Protein AF-A0A937Z1T5-F1 (afdb_monomer_lite)

Radius of gyration: 29.15 Å; chains: 1; bounding box: 75×46×82 Å

pLDDT: mean 86.05, std 11.94, range [36.59, 96.44]

Secondary structure (DSSP, 8-state):
--TTS---S--HHHHHHHHHHHHHHHHHHHHHSPBPTT--HHHHHHHHHHHHHHHHHHHHHHHTTS---HHHHHHHHHHHHHHHHBTTSS--SS-EEEEEEE--TT-SS-EEEEEEEEEEETTEEEEEEEEEEE--SSS-------S-HHHHHHHHHSS-HHHHHHHHHHHHHHHHHHHHHHHHH-TT--HHHHHHHHHHHHHHHHHHHHHHHHHHHHHHIIIIIHHHHHHHHH--HHHHHHHHHHHHHHHHHHHHHSSS--SS-SPPPEEEEETTTEEEEEE---SS-GGG-HHHHHHHHHHHHS-S---

Sequence (311 aa):
MDRRLAKGALSSDDVLGLVAGQVRQLHHASRSAALRPSVTEATERDLSRAYRAAIVGIAQGVFERLPLNEAVTDHLVEVGIAAFTRAWLPSLPLTSGVVVAGYGASDVFPRLRHLEIHGILGGHLLYDHRLNVDISTRDSARVVPFAQQQMVYRFMEGIDPDYRDFIEDEFAEVWAKSLRAVLHGITELTREQREHYSTVAASQAEAELRRYLARLREYGRTHFADPVMDMVSSLPKDELGDLAESLVNLTSLRHRLSSELETVGGPVDVAVISKGDGLVWIKRKHYFRGELNPQFLARYARRGHDGTTER

Foldseek 3Di:
DDPPPPDPDDDLVNLQVVLLVVLVVLLVLLVPFDWFPQDDPVNLVVLLVVCLVVQLVVCCVVCVVRDDDPVSSSSSSSSVSSVQGGPSDPDDPDKDKDKDWFADPPGPFIKIWIKIWPQAGPNITGIHGDDIDDADPVRQDDDDDPPPCQLVCCQQLVHRPVVLVVVLVVVLVVLLVVLLVVLVPPPPDDPVRSVVVNVVVVVVSVVVSVVVSVVSSVCSCVVGNVVVRVVCSPDDQLVVQVVVQVSLVSVQVVCVVDVDDCPDDDHDWTWGADPVPGIDTSDDDDPDDCVVVVVVVVVVVVCVVVPDDDD

Structure (mmCIF, N/CA/C/O backbone):
data_AF-A0A937Z1T5-F1
#
_entry.id   AF-A0A937Z1T5-F1
#
loop_
_atom_site.group_PDB
_atom_site.id
_atom_site.type_symbol
_atom_site.label_atom_id
_atom_site.label_alt_id
_atom_site.label_comp_id
_atom_site.label_asym_id
_atom_site.label_entity_id
_atom_site.label_seq_id
_atom_site.pdbx_PDB_ins_code
_atom_site.Cartn_x
_atom_site.Cartn_y
_atom_site.Cartn_z
_atom_site.occupancy
_atom_site.B_iso_or_equiv
_atom_site.auth_seq_id
_atom_site.auth_comp_id
_atom_site.auth_asym_id
_atom_site.auth_atom_id
_atom_site.pdbx_PDB_model_num
ATOM 1 N N . MET A 1 1 ? -29.477 3.203 30.492 1.00 36.59 1 MET A N 1
ATOM 2 C CA . MET A 1 1 ? -29.499 4.665 30.689 1.00 36.59 1 MET A CA 1
ATOM 3 C C . MET A 1 1 ? -28.444 4.984 31.731 1.00 36.59 1 MET A C 1
ATOM 5 O O . MET A 1 1 ? -28.532 4.502 32.854 1.00 36.59 1 MET A O 1
ATOM 9 N N . ASP A 1 2 ? -27.360 5.592 31.270 1.00 39.69 2 ASP A N 1
ATOM 10 C CA . ASP A 1 2 ? -26.035 5.563 31.883 1.00 39.69 2 ASP A CA 1
ATOM 11 C C . ASP A 1 2 ? -25.966 6.305 33.226 1.00 39.69 2 ASP A C 1
ATOM 13 O O . ASP A 1 2 ? -26.415 7.446 33.340 1.00 39.69 2 ASP A O 1
ATOM 17 N N . ARG A 1 3 ? -25.297 5.710 34.222 1.00 36.97 3 ARG A N 1
ATOM 18 C CA . ARG A 1 3 ? -24.971 6.324 35.531 1.00 36.97 3 ARG A CA 1
ATOM 19 C C . ARG A 1 3 ? -23.979 7.505 35.425 1.00 36.97 3 ARG A C 1
ATOM 21 O O . ARG A 1 3 ? -23.398 7.913 36.425 1.00 36.97 3 ARG A O 1
ATOM 28 N N . ARG A 1 4 ? -23.770 8.048 34.221 1.00 44.62 4 ARG A N 1
ATOM 29 C CA . ARG A 1 4 ? -22.798 9.103 33.894 1.00 44.62 4 ARG A CA 1
ATOM 30 C C . ARG A 1 4 ? -23.403 10.504 33.754 1.00 44.62 4 ARG A C 1
ATOM 32 O O . ARG A 1 4 ? -22.647 11.455 33.636 1.00 44.62 4 ARG A O 1
ATOM 39 N N . LEU A 1 5 ? -24.729 10.655 33.802 1.00 41.34 5 LEU A N 1
ATOM 40 C CA . LEU A 1 5 ? -25.394 11.956 33.601 1.00 41.34 5 LEU A CA 1
ATOM 41 C C . LEU A 1 5 ? -25.870 12.646 34.890 1.00 41.34 5 LEU A C 1
ATOM 43 O O . LEU A 1 5 ? -26.556 13.659 34.828 1.00 41.34 5 LEU A O 1
ATOM 47 N N . ALA A 1 6 ? -25.488 12.137 36.063 1.00 48.50 6 ALA A N 1
ATOM 48 C CA . ALA A 1 6 ? -25.823 12.752 37.344 1.00 48.50 6 ALA A CA 1
ATOM 49 C C . ALA A 1 6 ? -24.555 13.028 38.159 1.00 48.50 6 ALA A C 1
ATOM 51 O O . ALA A 1 6 ? -24.253 12.285 39.087 1.00 48.50 6 ALA A O 1
ATOM 52 N N . LYS A 1 7 ? -23.799 14.071 37.796 1.00 51.81 7 LYS A N 1
ATOM 53 C CA . LYS A 1 7 ? -22.844 14.762 38.679 1.00 51.81 7 LYS A CA 1
ATOM 54 C C . LYS A 1 7 ? -22.532 16.145 38.103 1.00 51.81 7 LYS A C 1
ATOM 56 O O . LYS A 1 7 ? -22.300 16.277 36.905 1.00 51.81 7 LYS A O 1
ATOM 61 N N . GLY A 1 8 ? -22.594 17.160 38.966 1.00 56.56 8 GLY A N 1
ATOM 62 C CA . GLY A 1 8 ? -22.198 18.532 38.654 1.00 56.56 8 GLY A CA 1
ATOM 63 C C . GLY A 1 8 ? -20.747 18.611 38.178 1.00 56.56 8 GLY A C 1
ATOM 64 O O . GLY A 1 8 ? -19.999 17.653 38.344 1.00 56.56 8 GLY A O 1
ATOM 65 N N . ALA A 1 9 ? -20.418 19.739 37.546 1.00 68.38 9 ALA A N 1
ATOM 66 C CA . ALA A 1 9 ? -19.149 20.083 36.898 1.00 68.38 9 ALA A CA 1
ATOM 67 C C . ALA A 1 9 ? -17.937 19.210 37.287 1.00 68.38 9 ALA A C 1
ATOM 69 O O . ALA A 1 9 ? -17.585 19.111 38.461 1.00 68.38 9 ALA A O 1
ATOM 70 N N . LEU A 1 10 ? -17.282 18.623 36.278 1.00 76.06 10 LEU A N 1
ATOM 71 C CA . LEU A 1 10 ? -16.003 17.923 36.436 1.00 76.06 10 LEU A CA 1
ATOM 72 C C . LEU A 1 10 ? -15.000 18.838 37.151 1.00 76.06 10 LEU A C 1
ATOM 74 O O . LEU A 1 10 ? -14.822 19.990 36.747 1.00 76.06 10 LEU A O 1
ATOM 78 N N . SER A 1 11 ? -14.348 18.331 38.199 1.00 82.75 11 SER A N 1
ATOM 79 C CA . SER A 1 11 ? -13.269 19.067 38.856 1.00 82.75 11 SER A CA 1
ATOM 80 C C . SER A 1 11 ? -12.036 19.136 37.949 1.00 82.75 11 SER A C 1
ATOM 82 O O . SER A 1 11 ? -11.872 18.323 37.037 1.00 82.75 11 SER A O 1
ATOM 84 N N . SER A 1 12 ? -11.134 20.088 38.203 1.00 80.38 12 SER A N 1
ATOM 85 C CA . SER A 1 12 ? -9.863 20.167 37.466 1.00 80.38 12 SER A CA 1
ATOM 86 C C . SER A 1 12 ? -9.043 18.873 37.586 1.00 80.38 12 SER A C 1
ATOM 88 O O . SER A 1 12 ? -8.371 18.489 36.630 1.00 80.38 12 SER A O 1
ATOM 90 N N . ASP A 1 13 ? -9.133 18.175 38.720 1.00 83.81 13 ASP A N 1
ATOM 91 C CA . ASP A 1 13 ? -8.432 16.909 38.950 1.00 83.81 13 ASP A CA 1
ATOM 92 C C . ASP A 1 13 ? -9.064 15.753 38.166 1.00 83.81 13 ASP A C 1
ATOM 94 O O . ASP A 1 13 ? -8.343 14.922 37.610 1.00 83.81 13 ASP A O 1
ATOM 98 N N . ASP A 1 14 ? -10.397 15.731 38.035 1.00 86.31 14 ASP A N 1
ATOM 99 C CA . ASP A 1 14 ? -11.093 14.761 37.179 1.00 86.31 14 ASP A CA 1
ATOM 100 C C . ASP A 1 14 ? -10.692 14.950 35.709 1.00 86.31 14 ASP A C 1
ATOM 102 O O . ASP A 1 14 ? -10.412 13.979 35.000 1.00 86.31 14 ASP A O 1
ATOM 106 N N . VAL A 1 15 ? -10.613 16.206 35.252 1.00 86.44 15 VAL A N 1
ATOM 107 C CA . VAL A 1 15 ? -10.177 16.541 33.888 1.00 86.44 15 VAL A CA 1
ATOM 108 C C . VAL A 1 15 ? -8.715 16.146 33.673 1.00 86.44 15 VAL A C 1
ATOM 110 O O . VAL A 1 15 ? -8.407 15.496 32.673 1.00 86.44 15 VAL A O 1
ATOM 113 N N . LEU A 1 16 ? -7.818 16.460 34.615 1.00 86.94 16 LEU A N 1
ATOM 114 C CA . LEU A 1 16 ? -6.412 16.050 34.545 1.00 86.94 16 LEU A CA 1
ATOM 115 C C . LEU A 1 16 ? -6.271 14.523 34.512 1.00 86.94 16 LEU A C 1
ATOM 117 O O . LEU A 1 16 ? -5.479 13.998 33.732 1.00 86.94 16 LEU A O 1
ATOM 121 N N . GLY A 1 17 ? -7.049 13.798 35.319 1.00 88.25 17 GLY A N 1
ATOM 122 C CA . GLY A 1 17 ? -7.056 12.336 35.341 1.00 88.25 17 GLY A CA 1
ATOM 123 C C . GLY A 1 17 ? -7.452 11.729 33.994 1.00 88.25 17 GLY A C 1
ATOM 124 O O . GLY A 1 17 ? -6.803 10.78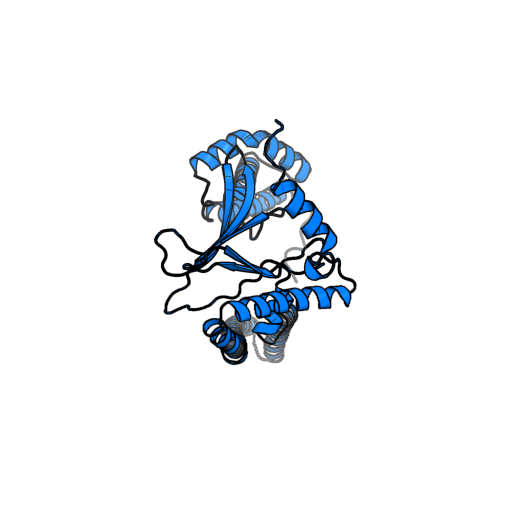6 33.529 1.00 88.25 17 GLY A O 1
ATOM 125 N N . LEU A 1 18 ? -8.467 12.302 33.338 1.00 89.62 18 LEU A N 1
ATOM 126 C CA . LEU A 1 18 ? -8.906 11.898 32.000 1.00 89.62 18 LEU A CA 1
ATOM 127 C C . LEU A 1 18 ? -7.843 12.194 30.936 1.00 89.62 18 LEU A C 1
ATOM 129 O O . LEU A 1 18 ? -7.496 11.298 30.164 1.00 89.62 18 LEU A O 1
ATOM 133 N N . VAL A 1 19 ? -7.288 13.411 30.926 1.00 89.50 19 VAL A N 1
ATOM 134 C CA . VAL A 1 19 ? -6.228 13.811 29.984 1.00 89.50 19 VAL A CA 1
ATOM 135 C C . VAL A 1 19 ? -5.000 12.920 30.159 1.00 89.50 19 VAL A C 1
ATOM 137 O O . VAL A 1 19 ? -4.532 12.315 29.198 1.00 89.50 19 VAL A O 1
ATOM 140 N N . ALA A 1 20 ? -4.515 12.756 31.391 1.00 91.44 20 ALA A N 1
ATOM 141 C CA . ALA A 1 20 ? -3.371 11.904 31.684 1.00 91.44 20 ALA A CA 1
ATOM 142 C C . ALA A 1 20 ? -3.626 10.439 31.307 1.00 91.44 20 ALA A C 1
ATOM 144 O O . ALA A 1 20 ? -2.713 9.759 30.846 1.00 91.44 20 ALA A O 1
ATOM 145 N N . GLY A 1 21 ? -4.858 9.945 31.476 1.00 92.50 21 GLY A N 1
ATOM 146 C CA . GLY A 1 21 ? -5.263 8.615 31.024 1.00 92.50 21 GLY A CA 1
ATOM 147 C C . GLY A 1 21 ? -5.104 8.435 29.515 1.00 92.50 21 GLY A C 1
ATOM 148 O O . GLY A 1 21 ? -4.466 7.476 29.085 1.00 92.50 21 GLY A O 1
ATOM 149 N N . GLN A 1 22 ? -5.616 9.384 28.728 1.00 92.25 22 GLN A N 1
ATOM 150 C CA . GLN A 1 22 ? -5.517 9.356 27.266 1.00 92.25 22 GLN A CA 1
ATOM 151 C C . GLN A 1 22 ? -4.072 9.501 26.781 1.00 92.25 22 GLN A C 1
ATOM 153 O O . GLN A 1 22 ? -3.614 8.714 25.954 1.00 92.25 22 GLN A O 1
ATOM 158 N N . VAL A 1 23 ? -3.312 10.448 27.343 1.00 93.38 23 VAL A N 1
ATOM 159 C CA . VAL A 1 23 ? -1.901 10.640 26.978 1.00 93.38 23 VAL A CA 1
ATOM 160 C C . VAL A 1 23 ? -1.071 9.398 27.311 1.00 93.38 23 VAL A C 1
ATOM 162 O O . VAL A 1 23 ? -0.264 8.980 26.487 1.00 93.38 23 VAL A O 1
ATOM 165 N N . ARG A 1 24 ? -1.299 8.746 28.461 1.00 94.56 24 ARG A N 1
ATOM 166 C CA . ARG A 1 24 ? -0.627 7.477 28.794 1.00 94.56 24 ARG A CA 1
ATOM 167 C C . ARG A 1 24 ? -0.964 6.361 27.811 1.00 94.56 24 ARG A C 1
ATOM 169 O O . ARG A 1 24 ? -0.086 5.572 27.483 1.00 94.56 24 ARG A O 1
ATOM 176 N N . GLN A 1 25 ? -2.207 6.282 27.340 1.00 94.00 25 GLN A N 1
ATOM 177 C CA . GLN A 1 25 ? -2.597 5.281 26.349 1.00 94.00 25 GLN A CA 1
ATOM 178 C C . GLN A 1 25 ? -1.873 5.507 25.015 1.00 94.00 25 GLN A C 1
ATOM 180 O O . GLN A 1 25 ? -1.335 4.557 24.447 1.00 94.00 25 GLN A O 1
ATOM 185 N N . LEU A 1 26 ? -1.805 6.759 24.549 1.00 93.12 26 LEU A N 1
ATOM 186 C CA . LEU A 1 26 ? -1.060 7.127 23.341 1.00 93.12 26 LEU A CA 1
ATOM 187 C C . LEU A 1 26 ? 0.441 6.877 23.500 1.00 93.12 26 LEU A C 1
ATOM 189 O O . LEU A 1 26 ? 1.071 6.327 22.604 1.00 93.12 26 LEU A O 1
ATOM 193 N N . HIS A 1 27 ? 1.003 7.230 24.654 1.00 95.12 27 HIS A N 1
ATOM 194 C CA . HIS A 1 27 ? 2.405 6.986 24.983 1.00 95.12 27 HIS A CA 1
ATOM 195 C C . HIS A 1 27 ? 2.737 5.494 24.997 1.00 95.12 27 HIS A C 1
ATOM 197 O O . HIS A 1 27 ? 3.691 5.065 24.357 1.00 95.12 27 HIS A O 1
ATOM 203 N N . HIS A 1 28 ? 1.905 4.672 25.634 1.00 94.88 28 HIS A N 1
ATOM 204 C CA . HIS A 1 28 ? 2.083 3.225 25.616 1.00 94.88 28 HIS A CA 1
ATOM 205 C C . HIS A 1 28 ? 2.009 2.662 24.189 1.00 94.88 28 HIS A C 1
ATOM 207 O O . HIS A 1 28 ? 2.854 1.853 23.799 1.00 94.88 28 HIS A O 1
ATOM 213 N N . ALA A 1 29 ? 1.019 3.090 23.398 1.00 93.62 29 ALA A N 1
ATOM 214 C CA . ALA A 1 29 ? 0.877 2.667 22.006 1.00 93.62 29 ALA A CA 1
ATOM 215 C C . ALA A 1 29 ? 2.103 3.056 21.166 1.00 93.62 29 ALA A C 1
ATOM 217 O O . ALA A 1 29 ? 2.630 2.223 20.427 1.00 93.62 29 ALA A O 1
ATOM 218 N N . SER A 1 30 ? 2.604 4.282 21.330 1.00 94.56 30 SER A N 1
ATOM 219 C CA . SER A 1 30 ? 3.759 4.771 20.584 1.00 94.56 30 SER A CA 1
ATOM 220 C C . SER A 1 30 ? 5.046 4.043 20.975 1.00 94.56 30 SER A C 1
ATOM 222 O O . SER A 1 30 ? 5.781 3.597 20.099 1.00 94.56 30 SER A O 1
ATOM 224 N N . ARG A 1 31 ? 5.293 3.821 22.273 1.00 93.44 31 ARG A N 1
ATOM 225 C CA . ARG A 1 31 ? 6.477 3.104 22.782 1.00 93.44 31 ARG A CA 1
ATOM 226 C C . ARG A 1 31 ? 6.485 1.617 22.432 1.00 93.44 31 ARG A C 1
ATOM 228 O O . ARG A 1 31 ? 7.564 1.044 22.293 1.00 93.44 31 ARG A O 1
ATOM 235 N N . SER A 1 32 ? 5.310 1.008 22.281 1.00 93.75 32 SER A N 1
ATOM 236 C CA . SER A 1 32 ? 5.176 -0.402 21.889 1.00 93.75 32 SER A CA 1
ATOM 237 C C . SER A 1 32 ? 5.470 -0.635 20.405 1.00 93.75 32 SER A C 1
ATOM 239 O O . SER A 1 32 ? 5.767 -1.761 20.009 1.00 93.75 32 SER A O 1
ATOM 241 N N . ALA A 1 33 ? 5.393 0.408 19.576 1.00 92.81 33 ALA A N 1
ATOM 242 C CA . ALA A 1 33 ? 5.697 0.299 18.159 1.00 92.81 33 ALA A CA 1
ATOM 243 C C . ALA A 1 33 ? 7.204 0.298 17.892 1.00 92.81 33 ALA A C 1
ATOM 245 O O . ALA A 1 33 ? 7.996 0.943 18.591 1.00 92.81 33 ALA A O 1
ATOM 246 N N . ALA A 1 34 ? 7.584 -0.404 16.825 1.00 92.81 34 ALA A N 1
ATOM 247 C CA . ALA A 1 34 ? 8.956 -0.447 16.351 1.00 92.81 34 ALA A CA 1
ATOM 248 C C . ALA A 1 34 ? 9.433 0.940 15.890 1.00 92.81 34 ALA A C 1
ATOM 250 O O . ALA A 1 34 ? 8.668 1.739 15.337 1.00 92.81 34 ALA A O 1
ATOM 251 N N . LEU A 1 35 ? 10.724 1.198 16.100 1.00 92.12 35 LEU A N 1
ATOM 252 C CA . LEU A 1 35 ? 11.409 2.331 15.488 1.00 92.12 35 LEU A CA 1
ATOM 253 C C . LEU A 1 35 ? 11.426 2.175 13.969 1.00 92.12 35 LEU A C 1
ATOM 255 O O . LEU A 1 35 ? 11.522 1.065 13.440 1.00 92.12 35 LEU A O 1
ATOM 259 N N . ARG A 1 36 ? 11.372 3.308 13.273 1.00 90.12 36 ARG A N 1
ATOM 260 C CA . ARG A 1 36 ? 11.569 3.345 11.826 1.00 90.12 36 ARG A CA 1
ATOM 261 C C . ARG A 1 36 ? 13.001 2.953 11.445 1.00 90.12 36 ARG A C 1
ATOM 263 O O . ARG A 1 36 ? 13.916 3.213 12.228 1.00 90.12 36 ARG A O 1
ATOM 270 N N . PRO A 1 37 ? 13.226 2.402 10.235 1.00 89.94 37 PRO A N 1
ATOM 271 C CA . PRO A 1 37 ? 14.517 1.839 9.824 1.00 89.94 37 PRO A CA 1
ATOM 272 C C . PRO A 1 37 ? 15.738 2.750 10.021 1.00 89.94 37 PRO A C 1
ATOM 274 O O . PRO A 1 37 ? 16.828 2.269 10.313 1.00 89.94 37 PRO A O 1
ATOM 277 N N . SER A 1 38 ? 15.575 4.063 9.859 1.00 86.56 38 SER A N 1
ATOM 278 C CA . SER A 1 38 ? 16.658 5.048 9.955 1.00 86.56 38 SER A CA 1
ATOM 279 C C . SER A 1 38 ? 16.859 5.654 11.346 1.00 86.56 38 SER A C 1
ATOM 281 O O . SER A 1 38 ? 17.714 6.530 11.505 1.00 86.56 38 SER A O 1
ATOM 283 N N . VAL A 1 39 ? 16.085 5.228 12.349 1.00 91.75 39 VAL A N 1
ATOM 284 C CA . VAL A 1 39 ? 16.055 5.846 13.678 1.00 91.75 39 VAL A CA 1
ATOM 285 C C . VAL A 1 39 ? 16.507 4.861 14.751 1.00 91.75 39 VAL A C 1
ATOM 287 O O . VAL A 1 39 ? 16.095 3.707 14.785 1.00 91.75 39 VAL A O 1
ATOM 290 N N . THR A 1 40 ? 17.334 5.345 15.676 1.00 93.12 40 THR A N 1
ATOM 291 C CA . THR A 1 40 ? 17.748 4.601 16.873 1.00 93.12 40 THR A CA 1
ATOM 292 C C . THR A 1 40 ? 17.128 5.205 18.132 1.00 93.12 40 THR A C 1
ATOM 294 O O . THR A 1 40 ? 16.705 6.361 18.132 1.00 93.12 40 THR A O 1
ATOM 297 N N . GLU A 1 41 ? 17.139 4.476 19.250 1.00 93.62 41 GLU A N 1
ATOM 298 C CA . GLU A 1 41 ? 16.732 5.049 20.543 1.00 93.62 41 GLU A CA 1
ATOM 299 C C . GLU A 1 41 ? 17.623 6.224 20.980 1.00 93.62 41 GLU A C 1
ATOM 301 O O . GLU A 1 41 ? 17.172 7.121 21.691 1.00 93.62 41 GLU A O 1
ATOM 306 N N . ALA A 1 42 ? 18.897 6.245 20.572 1.00 93.62 42 ALA A N 1
ATOM 307 C CA . ALA A 1 42 ? 19.773 7.392 20.807 1.00 93.62 42 ALA A CA 1
ATOM 308 C C . ALA A 1 42 ? 19.273 8.620 20.034 1.00 93.62 42 ALA A C 1
ATOM 310 O O . ALA A 1 42 ? 19.038 9.662 20.640 1.00 93.62 42 ALA A O 1
ATOM 311 N N . THR A 1 43 ? 18.990 8.452 18.739 1.00 92.12 43 THR A N 1
ATOM 312 C CA . THR A 1 43 ? 18.398 9.491 17.887 1.00 92.12 43 THR A CA 1
ATOM 313 C C . THR A 1 43 ? 17.086 10.016 18.470 1.00 92.12 43 THR A C 1
ATOM 315 O O . THR A 1 43 ? 16.905 11.221 18.587 1.00 92.12 43 THR A O 1
ATOM 318 N N . GLU A 1 44 ? 16.180 9.131 18.889 1.00 93.81 44 GLU A N 1
ATOM 319 C CA . GLU A 1 44 ? 14.892 9.514 19.479 1.00 93.81 44 GLU A CA 1
ATOM 320 C C . GLU A 1 44 ? 15.061 10.345 20.766 1.00 93.81 44 GLU A C 1
ATOM 322 O O . GLU A 1 44 ? 14.365 11.347 20.959 1.00 93.81 44 GLU A O 1
ATOM 327 N N . ARG A 1 45 ? 16.023 9.983 21.626 1.00 93.94 45 ARG A N 1
ATOM 328 C CA . ARG A 1 45 ? 16.355 10.755 22.837 1.00 93.94 45 ARG A CA 1
ATOM 329 C C . ARG A 1 45 ? 16.946 12.122 22.509 1.00 93.94 45 ARG A C 1
ATOM 331 O O . ARG A 1 45 ? 16.573 13.111 23.142 1.00 93.94 45 ARG A O 1
ATOM 338 N N . ASP A 1 46 ? 17.836 12.195 21.526 1.00 94.31 46 ASP A N 1
ATOM 339 C CA . ASP A 1 46 ? 18.449 13.457 21.113 1.00 94.31 46 ASP A CA 1
ATOM 340 C C . ASP A 1 46 ? 17.427 14.395 20.462 1.00 94.31 46 ASP A C 1
ATOM 342 O O . ASP A 1 46 ? 17.385 15.579 20.798 1.00 94.31 46 ASP A O 1
ATOM 346 N N . LEU A 1 47 ? 16.526 13.860 19.632 1.00 94.38 47 LEU A N 1
ATOM 347 C CA . LEU A 1 47 ? 15.387 14.593 19.077 1.00 94.38 47 LEU A CA 1
ATOM 348 C C . LEU A 1 47 ? 14.441 15.090 20.175 1.00 94.38 47 LEU A C 1
ATOM 350 O O . LEU A 1 47 ? 14.047 16.255 20.161 1.00 94.38 47 LEU A O 1
ATOM 354 N N . SER A 1 48 ? 14.127 14.247 21.162 1.00 94.75 48 SER A N 1
ATOM 355 C CA . SER A 1 48 ? 13.301 14.642 22.312 1.00 94.75 48 SER A CA 1
ATOM 356 C C . SER A 1 48 ? 13.924 15.805 23.073 1.00 94.75 48 SER A C 1
ATOM 358 O O . SER A 1 48 ? 13.226 16.756 23.417 1.00 94.75 48 SER A O 1
ATOM 360 N N . ARG A 1 49 ? 15.246 15.792 23.282 1.00 94.81 49 ARG A N 1
ATOM 361 C CA . ARG A 1 49 ? 15.957 16.909 23.918 1.00 94.81 49 ARG A CA 1
ATOM 362 C C . ARG A 1 49 ? 15.939 18.168 23.047 1.00 94.81 49 ARG A C 1
ATOM 364 O O . ARG A 1 49 ? 15.671 19.247 23.565 1.00 94.81 49 ARG A O 1
ATOM 371 N N . ALA A 1 50 ? 16.203 18.029 21.747 1.00 94.94 50 ALA A N 1
ATOM 372 C CA . ALA A 1 50 ? 16.297 19.147 20.810 1.00 94.94 50 ALA A CA 1
ATOM 373 C C . ALA A 1 50 ? 14.953 19.864 20.596 1.00 94.94 50 ALA A C 1
ATOM 375 O O . ALA A 1 50 ? 14.913 21.091 20.538 1.00 94.94 50 ALA A O 1
ATOM 376 N N . TYR A 1 51 ? 13.852 19.113 20.514 1.00 94.75 51 TYR A N 1
ATOM 377 C CA . TYR A 1 51 ? 12.529 19.651 20.184 1.00 94.75 51 TYR A CA 1
ATOM 378 C C . TYR A 1 51 ? 11.590 19.797 21.386 1.00 94.75 51 TYR A C 1
ATOM 380 O O . TYR A 1 51 ? 10.494 20.331 21.213 1.00 94.75 51 TYR A O 1
ATOM 388 N N . ARG A 1 52 ? 12.000 19.408 22.607 1.00 96.00 52 ARG A N 1
ATOM 389 C CA . ARG A 1 52 ? 11.177 19.545 23.826 1.00 96.00 52 ARG A CA 1
ATOM 390 C C . ARG A 1 52 ? 10.560 20.935 23.943 1.00 96.00 52 ARG A C 1
ATOM 392 O O . ARG A 1 52 ? 9.351 21.034 24.086 1.00 96.00 52 ARG A O 1
ATOM 399 N N . ALA A 1 53 ? 11.362 21.999 23.870 1.00 96.19 53 ALA A N 1
ATOM 400 C CA . ALA A 1 53 ? 10.861 23.361 24.072 1.00 96.19 53 ALA A CA 1
ATOM 401 C C . ALA A 1 53 ? 9.771 23.741 23.053 1.00 96.19 53 ALA A C 1
ATOM 403 O O . ALA A 1 53 ? 8.747 24.308 23.428 1.00 96.19 53 ALA A O 1
ATOM 404 N N . ALA A 1 54 ? 9.961 23.369 21.784 1.00 95.44 54 ALA A N 1
ATOM 405 C CA . ALA A 1 54 ? 8.980 23.608 20.731 1.00 95.44 54 ALA A CA 1
ATOM 406 C C . ALA A 1 54 ? 7.690 22.804 20.964 1.00 95.44 54 ALA A C 1
ATOM 408 O O . ALA A 1 54 ? 6.599 23.362 20.881 1.00 95.44 54 ALA A O 1
ATOM 409 N N . ILE A 1 55 ? 7.806 21.517 21.310 1.00 94.75 55 ILE A N 1
ATOM 410 C CA . ILE A 1 55 ? 6.645 20.652 21.561 1.00 94.75 55 ILE A CA 1
ATOM 411 C C . ILE A 1 55 ? 5.874 21.116 22.798 1.00 94.75 55 ILE A C 1
ATOM 413 O O . ILE A 1 55 ? 4.650 21.174 22.756 1.00 94.75 55 ILE A O 1
ATOM 417 N N . VAL A 1 56 ? 6.564 21.500 23.875 1.00 94.56 56 VAL A N 1
ATOM 418 C CA . VAL A 1 56 ? 5.929 22.054 25.080 1.00 94.56 56 VAL A CA 1
ATOM 419 C C . VAL A 1 56 ? 5.188 23.351 24.755 1.00 94.56 56 VAL A C 1
ATOM 421 O O . VAL A 1 56 ? 4.045 23.507 25.174 1.00 94.56 56 VAL A O 1
ATOM 424 N N . GLY A 1 57 ? 5.787 24.246 23.961 1.00 94.25 57 GLY A N 1
ATOM 425 C CA . GLY A 1 57 ? 5.121 25.474 23.515 1.00 94.25 57 GLY A CA 1
ATOM 426 C C . GLY A 1 57 ? 3.859 25.201 22.689 1.00 94.25 57 GLY A C 1
ATOM 427 O O . GLY A 1 57 ? 2.818 25.810 22.930 1.00 94.25 57 GLY A O 1
ATOM 428 N N . ILE A 1 58 ? 3.913 24.235 21.765 1.00 93.75 58 ILE A N 1
ATOM 429 C CA . ILE A 1 58 ? 2.738 23.798 20.991 1.00 93.75 58 ILE A CA 1
ATOM 430 C C . ILE A 1 58 ? 1.690 23.170 21.912 1.00 93.75 58 ILE A C 1
ATOM 432 O O . ILE A 1 58 ? 0.512 23.488 21.791 1.00 93.75 58 ILE A O 1
ATOM 436 N N . ALA A 1 59 ? 2.091 22.312 22.850 1.00 92.00 59 ALA A N 1
ATOM 437 C CA . ALA A 1 59 ? 1.171 21.676 23.785 1.00 92.00 59 ALA A CA 1
ATOM 438 C C . ALA A 1 59 ? 0.434 22.720 24.637 1.00 92.00 59 ALA A C 1
ATOM 440 O O . ALA A 1 59 ? -0.779 22.642 24.791 1.00 92.00 59 ALA A O 1
ATOM 441 N N . GLN A 1 60 ? 1.126 23.750 25.120 1.00 89.25 60 GLN A N 1
ATOM 442 C CA . GLN A 1 60 ? 0.488 24.845 25.856 1.00 89.25 60 GLN A CA 1
ATOM 443 C C . GLN A 1 60 ? -0.536 25.604 24.997 1.00 89.25 60 GLN A C 1
ATOM 445 O O . GLN A 1 60 ? -1.609 25.940 25.493 1.00 89.25 60 GLN A O 1
ATOM 450 N N . GLY A 1 61 ? -0.242 25.827 23.711 1.00 89.38 61 GLY A N 1
ATOM 451 C CA . GLY A 1 61 ? -1.156 26.496 22.780 1.00 89.38 61 GLY A CA 1
ATOM 452 C C . GLY A 1 61 ? -2.313 25.631 22.271 1.00 89.38 61 GLY A C 1
ATOM 453 O O . GLY A 1 61 ? -3.370 26.160 21.973 1.00 89.38 61 GLY A O 1
ATOM 454 N N . VAL A 1 62 ? -2.147 24.310 22.162 1.00 90.81 62 VAL A N 1
ATOM 455 C CA . VAL A 1 62 ? -3.208 23.393 21.700 1.00 90.81 62 VAL A CA 1
ATOM 456 C C . VAL A 1 62 ? -4.144 23.010 22.841 1.00 90.81 62 VAL A C 1
ATOM 458 O O . VAL A 1 62 ? -5.355 22.916 22.653 1.00 90.81 62 VAL A O 1
ATOM 461 N N . PHE A 1 63 ? -3.584 22.753 24.023 1.00 88.75 63 PHE A N 1
ATOM 462 C CA . PHE A 1 63 ? -4.349 22.268 25.164 1.00 88.75 63 PHE A CA 1
ATOM 463 C C . PHE A 1 63 ? -4.890 23.409 26.037 1.00 88.75 63 PHE A C 1
ATOM 465 O O . PHE A 1 63 ? -5.818 23.145 26.789 1.00 88.75 63 PHE A O 1
ATOM 472 N N . GLU A 1 64 ? -4.384 24.647 25.905 1.00 84.94 64 GLU A N 1
ATOM 473 C CA . GLU A 1 64 ? -4.800 25.917 26.546 1.00 84.94 64 GLU A CA 1
ATOM 474 C C . GLU A 1 64 ? -5.411 25.808 27.956 1.00 84.94 64 GLU A C 1
ATOM 476 O O . GLU A 1 64 ? -4.777 26.132 28.956 1.00 84.94 64 GLU A O 1
ATOM 481 N N . ARG A 1 65 ? -6.688 25.412 28.028 1.00 82.56 65 ARG A N 1
ATOM 482 C CA . ARG A 1 65 ? -7.511 25.353 29.245 1.00 82.56 65 ARG A CA 1
ATOM 483 C C . ARG A 1 65 ? -7.445 24.008 29.967 1.00 82.56 65 ARG A C 1
ATOM 485 O O . ARG A 1 65 ? -7.999 23.881 31.057 1.00 82.56 65 ARG A O 1
ATOM 492 N N . LEU A 1 66 ? -6.841 22.996 29.353 1.00 84.56 66 LEU A N 1
ATOM 493 C CA . LEU A 1 66 ? -6.687 21.671 29.932 1.00 84.56 66 LEU A CA 1
ATOM 494 C C . LEU A 1 66 ? -5.473 21.658 30.868 1.00 84.56 66 LEU A C 1
ATOM 496 O O . LEU A 1 66 ? -4.392 22.105 30.481 1.00 84.56 66 LEU A O 1
ATOM 500 N N . PRO A 1 67 ? -5.619 21.128 32.093 1.00 81.38 67 PRO A N 1
ATOM 501 C CA . PRO A 1 67 ? -4.507 21.024 33.022 1.00 81.38 67 PRO A CA 1
ATOM 502 C C . PRO A 1 67 ? -3.467 20.036 32.478 1.00 81.38 67 PRO A C 1
ATOM 504 O O . PRO A 1 67 ? -3.769 18.865 32.244 1.00 81.38 67 PRO A O 1
ATOM 507 N N . LEU A 1 68 ? -2.231 20.506 32.305 1.00 86.94 68 LEU A N 1
ATOM 508 C CA . LEU A 1 68 ? -1.068 19.683 31.981 1.00 86.94 68 LEU A CA 1
ATOM 509 C C . LEU A 1 68 ? -0.089 19.750 33.154 1.00 86.94 68 LEU A C 1
ATOM 511 O O . LEU A 1 68 ? 0.428 20.818 33.474 1.00 86.94 68 LEU A O 1
ATOM 515 N N . ASN A 1 69 ? 0.168 18.616 33.802 1.00 90.38 69 ASN A N 1
ATOM 516 C CA . ASN A 1 69 ? 1.269 18.513 34.758 1.00 90.38 69 ASN A CA 1
ATOM 517 C C . ASN A 1 69 ? 2.567 18.098 34.039 1.00 90.38 69 ASN A C 1
ATOM 519 O O . ASN A 1 69 ? 2.566 17.795 32.842 1.00 90.38 69 ASN A O 1
ATOM 523 N N . GLU A 1 70 ? 3.680 18.076 34.770 1.00 91.25 70 GLU A N 1
ATOM 524 C CA . GLU A 1 70 ? 4.999 17.738 34.221 1.00 91.25 70 GLU A CA 1
ATOM 525 C C . GLU A 1 70 ? 5.022 16.341 33.582 1.00 91.25 70 GLU A C 1
ATOM 527 O O . GLU A 1 70 ? 5.426 16.200 32.434 1.00 91.25 70 GLU A O 1
ATOM 532 N N . ALA A 1 71 ? 4.460 15.329 34.250 1.00 92.56 71 ALA A N 1
ATOM 533 C CA . ALA A 1 71 ? 4.411 13.964 33.724 1.00 92.56 71 ALA A CA 1
ATOM 534 C C . ALA A 1 71 ? 3.599 13.844 32.419 1.00 92.56 71 ALA A C 1
ATOM 536 O O . ALA A 1 71 ? 3.978 13.113 31.506 1.00 92.56 71 ALA A O 1
ATOM 537 N N . VAL A 1 72 ? 2.470 14.553 32.307 1.00 92.88 72 VAL A N 1
ATOM 538 C CA . VAL A 1 72 ? 1.684 14.606 31.064 1.00 92.88 72 VAL A CA 1
ATOM 539 C C . VAL A 1 72 ? 2.473 15.320 29.973 1.00 92.88 72 VAL A C 1
ATOM 541 O O . VAL A 1 72 ? 2.495 14.857 28.837 1.00 92.88 72 VAL A O 1
ATOM 544 N N . THR A 1 73 ? 3.149 16.412 30.320 1.00 93.94 73 THR A N 1
ATOM 545 C CA . THR A 1 73 ? 3.979 17.182 29.388 1.00 93.94 73 THR A CA 1
ATOM 546 C C . THR A 1 73 ? 5.127 16.337 28.837 1.00 93.94 73 THR A C 1
ATOM 548 O O . THR A 1 73 ? 5.361 16.335 27.631 1.00 93.94 73 THR A O 1
ATOM 551 N N . ASP A 1 74 ? 5.794 15.562 29.688 1.00 94.69 74 ASP A N 1
ATOM 552 C CA . ASP A 1 74 ? 6.874 14.660 29.291 1.00 94.69 74 ASP A CA 1
ATOM 553 C C . ASP A 1 74 ? 6.377 13.570 28.339 1.00 94.69 74 ASP A C 1
ATOM 555 O O . ASP A 1 74 ? 6.957 13.370 27.270 1.00 94.69 74 ASP A O 1
ATOM 559 N N . HIS A 1 75 ? 5.242 12.938 28.652 1.00 95.56 75 HIS A N 1
ATOM 560 C CA . HIS A 1 75 ? 4.631 11.978 27.737 1.00 95.56 75 HIS A CA 1
ATOM 561 C C . HIS A 1 75 ? 4.204 12.619 26.413 1.00 95.56 75 HIS A C 1
ATOM 563 O O . HIS A 1 75 ? 4.342 11.981 25.375 1.00 95.56 75 HIS A O 1
ATOM 569 N N . LEU A 1 76 ? 3.705 13.859 26.412 1.00 95.12 76 LEU A N 1
ATOM 570 C CA . LEU A 1 76 ? 3.356 14.570 25.177 1.00 95.12 76 LEU A CA 1
ATOM 571 C C . LEU A 1 76 ? 4.589 14.845 24.311 1.00 95.12 76 LEU A C 1
ATOM 573 O O . LEU A 1 76 ? 4.516 14.692 23.093 1.00 95.12 76 LEU A O 1
ATOM 577 N N . VAL A 1 77 ? 5.724 15.201 24.920 1.00 95.75 77 VAL A N 1
ATOM 578 C CA . VAL A 1 77 ? 7.001 15.349 24.205 1.00 95.75 77 VAL A CA 1
ATOM 579 C C . VAL A 1 77 ? 7.410 14.023 23.573 1.00 95.75 77 VAL A C 1
ATOM 581 O O . VAL A 1 77 ? 7.695 13.976 22.377 1.00 95.75 77 VAL A O 1
ATOM 584 N N . GLU A 1 78 ? 7.380 12.935 24.342 1.00 95.12 78 GLU A N 1
ATOM 585 C CA . GLU A 1 78 ? 7.740 11.609 23.839 1.00 95.12 78 GLU A CA 1
ATOM 586 C C . GLU A 1 78 ? 6.786 11.117 22.744 1.00 95.12 78 GLU A C 1
ATOM 588 O O . GLU A 1 78 ? 7.241 10.604 21.725 1.00 95.12 78 GLU A O 1
ATOM 593 N N . VAL A 1 79 ? 5.474 11.317 22.902 1.00 94.94 79 VAL A N 1
ATOM 594 C CA . VAL A 1 79 ? 4.465 10.998 21.879 1.00 94.94 79 VAL A CA 1
ATOM 595 C C . VAL A 1 79 ? 4.693 11.822 20.614 1.00 94.94 79 VAL A C 1
ATOM 597 O O . VAL A 1 79 ? 4.626 11.272 19.517 1.00 94.94 79 VAL A O 1
ATOM 600 N N . GLY A 1 80 ? 4.997 13.114 20.754 1.00 92.69 80 GLY A N 1
ATOM 601 C CA . GLY A 1 80 ? 5.263 14.010 19.632 1.00 92.69 80 GLY A CA 1
ATOM 602 C C . GLY A 1 80 ? 6.464 13.570 18.798 1.00 92.69 80 GLY A C 1
ATOM 603 O O . GLY A 1 80 ? 6.391 13.588 17.573 1.00 92.69 80 GLY A O 1
ATOM 604 N N . ILE A 1 81 ? 7.542 13.109 19.435 1.00 93.81 81 ILE A N 1
ATOM 605 C CA . ILE A 1 81 ? 8.692 12.542 18.717 1.00 93.81 81 ILE A CA 1
ATOM 606 C C . ILE A 1 81 ? 8.357 11.169 18.135 1.00 93.81 81 ILE A C 1
ATOM 608 O O . ILE A 1 81 ? 8.595 10.940 16.947 1.00 93.81 81 ILE A O 1
ATOM 612 N N . ALA A 1 82 ? 7.745 10.291 18.933 1.00 93.06 82 ALA A N 1
ATOM 613 C CA . ALA A 1 82 ? 7.366 8.945 18.519 1.00 93.06 82 ALA A CA 1
ATOM 614 C C . ALA A 1 82 ? 6.426 8.941 17.306 1.00 93.06 82 ALA A C 1
ATOM 616 O O . ALA A 1 82 ? 6.492 8.026 16.491 1.00 93.06 82 ALA A O 1
ATOM 617 N N . ALA A 1 83 ? 5.580 9.965 17.143 1.00 91.00 83 ALA A N 1
ATOM 618 C CA . ALA A 1 83 ? 4.758 10.175 15.948 1.00 91.00 83 ALA A CA 1
ATOM 619 C C . ALA A 1 83 ? 5.573 10.160 14.645 1.00 91.00 83 ALA A C 1
ATOM 621 O O . ALA A 1 83 ? 5.079 9.686 13.626 1.00 91.00 83 ALA A O 1
ATOM 622 N N . PHE A 1 84 ? 6.824 10.626 14.674 1.00 90.31 84 PHE A N 1
ATOM 623 C CA . PHE A 1 84 ? 7.707 10.649 13.509 1.00 90.31 84 PHE A CA 1
ATOM 624 C C . PHE A 1 84 ? 8.719 9.503 13.493 1.00 90.31 84 PHE A C 1
ATOM 626 O O . PHE A 1 84 ? 9.101 9.043 12.414 1.00 90.31 84 PHE A O 1
ATOM 633 N N . THR A 1 85 ? 9.177 9.052 14.661 1.00 91.62 85 THR A N 1
ATOM 634 C CA . THR A 1 85 ? 10.264 8.070 14.794 1.00 91.62 85 THR A CA 1
ATOM 635 C C . THR A 1 85 ? 9.790 6.623 14.875 1.00 91.62 85 THR A C 1
ATOM 637 O O . THR A 1 85 ? 10.605 5.719 14.674 1.00 91.62 85 THR A O 1
ATOM 640 N N . ARG A 1 86 ? 8.501 6.377 15.149 1.00 91.81 86 ARG A N 1
ATOM 641 C CA . ARG A 1 86 ? 7.936 5.035 15.355 1.00 91.81 86 ARG A CA 1
ATOM 642 C C . ARG A 1 86 ? 6.724 4.771 14.473 1.00 91.81 86 ARG A C 1
ATOM 644 O O . ARG A 1 86 ? 5.897 5.649 14.242 1.00 91.81 86 ARG A O 1
ATOM 651 N N . ALA A 1 87 ? 6.582 3.523 14.039 1.00 87.75 87 ALA A N 1
ATOM 652 C CA . ALA A 1 87 ? 5.503 3.074 13.159 1.00 87.75 87 ALA A CA 1
ATOM 653 C C . ALA A 1 87 ? 4.201 2.756 13.929 1.00 87.75 87 ALA A C 1
ATOM 655 O O . ALA A 1 87 ? 3.673 1.651 13.835 1.00 87.75 87 ALA A O 1
ATOM 656 N N . TRP A 1 88 ? 3.708 3.698 14.743 1.00 86.81 88 TRP A N 1
ATOM 657 C CA . TRP A 1 88 ? 2.452 3.539 15.502 1.00 86.81 88 TRP A CA 1
ATOM 658 C C . TRP A 1 88 ? 1.268 4.294 14.891 1.00 86.81 88 TRP A C 1
ATOM 660 O O . TRP A 1 88 ? 0.118 3.943 15.150 1.00 86.81 88 TRP A O 1
ATOM 670 N N . LEU A 1 89 ? 1.542 5.319 14.079 1.00 83.69 89 LEU A N 1
ATOM 671 C CA . LEU A 1 89 ? 0.529 6.012 13.290 1.00 83.69 89 LEU A CA 1
ATOM 672 C C . LEU A 1 89 ? 0.389 5.344 11.911 1.00 83.69 89 LEU A C 1
ATOM 674 O O . LEU A 1 89 ? 1.406 4.977 11.321 1.00 83.69 89 LEU A O 1
ATOM 678 N N . PRO A 1 90 ? -0.836 5.223 11.360 1.00 70.00 90 PRO A N 1
ATOM 679 C CA . PRO A 1 90 ? -1.062 4.574 10.063 1.00 70.00 90 PRO A CA 1
ATOM 680 C C . PRO A 1 90 ? -0.362 5.273 8.886 1.00 70.00 90 PRO A C 1
ATOM 682 O O . PRO A 1 90 ? 0.092 4.626 7.939 1.00 70.00 90 PRO A O 1
ATOM 685 N N . SER A 1 91 ? -0.280 6.604 8.937 1.00 67.62 91 SER A N 1
ATOM 686 C CA . SER A 1 91 ? 0.332 7.433 7.900 1.00 67.62 91 SER A CA 1
ATOM 687 C C . SER A 1 91 ? 0.719 8.800 8.448 1.00 67.62 91 SER A C 1
ATOM 689 O O . SER A 1 91 ? 0.037 9.344 9.318 1.00 67.62 91 SER A O 1
ATOM 691 N N . LEU A 1 92 ? 1.772 9.385 7.881 1.00 75.50 92 LEU A N 1
ATOM 692 C CA . LEU A 1 92 ? 2.068 10.803 8.049 1.00 75.50 92 LEU A CA 1
ATOM 693 C C . LEU A 1 92 ? 1.449 11.606 6.894 1.00 75.50 92 LEU A C 1
ATOM 695 O O . LEU A 1 92 ? 1.346 11.086 5.787 1.00 75.50 92 LEU A O 1
ATOM 699 N N . PRO A 1 93 ? 1.022 12.858 7.134 1.00 65.94 93 PRO A N 1
ATOM 700 C CA . PRO A 1 93 ? 0.218 13.628 6.180 1.00 65.94 93 PRO A CA 1
ATOM 701 C C . PRO A 1 93 ? 0.979 14.101 4.931 1.00 65.94 93 PRO A C 1
ATOM 703 O O . PRO A 1 93 ? 0.360 14.625 4.010 1.00 65.94 93 PRO A O 1
ATOM 706 N N . LEU A 1 94 ? 2.305 13.949 4.885 1.00 74.88 94 LEU A N 1
ATOM 707 C CA . LEU A 1 94 ? 3.140 14.395 3.772 1.00 74.88 94 LEU A CA 1
ATOM 708 C C . LEU A 1 94 ? 4.204 13.348 3.490 1.00 74.88 94 LEU A C 1
ATOM 710 O O . LEU A 1 94 ? 5.157 13.204 4.257 1.00 74.88 94 LEU A O 1
ATOM 714 N N . THR A 1 95 ? 4.039 12.635 2.383 1.00 86.50 95 THR A N 1
ATOM 715 C CA . THR A 1 95 ? 4.985 11.606 1.981 1.00 86.50 95 THR A CA 1
ATOM 716 C C . THR A 1 95 ? 5.316 11.683 0.502 1.00 86.50 95 THR A C 1
ATOM 718 O O . THR A 1 95 ? 4.600 12.269 -0.309 1.00 86.50 95 THR A O 1
ATOM 721 N N . SER A 1 96 ? 6.471 11.137 0.145 1.00 89.75 96 SER A N 1
ATOM 722 C CA . SER A 1 96 ? 6.912 10.999 -1.237 1.00 89.75 96 SER A CA 1
ATOM 723 C C . SER A 1 96 ? 7.360 9.568 -1.480 1.00 89.75 96 SER A C 1
ATOM 725 O O . SER A 1 96 ? 8.267 9.071 -0.812 1.00 89.75 96 SER A O 1
ATOM 727 N N . GLY A 1 97 ? 6.714 8.903 -2.434 1.00 90.38 97 GLY A N 1
ATOM 728 C CA . GLY A 1 97 ? 7.085 7.560 -2.863 1.00 90.38 97 GLY A CA 1
ATOM 729 C C . GLY A 1 97 ? 8.316 7.587 -3.766 1.00 90.38 97 GLY A C 1
ATOM 730 O O . GLY A 1 97 ? 8.362 8.332 -4.743 1.00 90.38 97 GLY A O 1
ATOM 731 N N . VAL A 1 98 ? 9.305 6.751 -3.462 1.00 93.25 98 VAL A N 1
ATOM 732 C CA . VAL A 1 98 ? 10.454 6.477 -4.329 1.00 93.25 98 VAL A CA 1
ATOM 733 C C . VAL A 1 98 ? 10.437 5.005 -4.694 1.00 93.25 98 VAL A C 1
ATOM 735 O O . VAL A 1 98 ? 10.492 4.133 -3.825 1.00 93.25 98 VAL A O 1
ATOM 738 N N . VAL A 1 99 ? 10.378 4.733 -5.994 1.00 94.06 99 VAL A N 1
ATOM 739 C CA . VAL A 1 99 ? 10.351 3.377 -6.537 1.00 94.06 99 VAL A CA 1
ATOM 740 C C . VAL A 1 99 ? 11.624 3.130 -7.325 1.00 94.06 99 VAL A C 1
ATOM 742 O O . VAL A 1 99 ? 11.965 3.883 -8.234 1.00 94.06 99 VAL A O 1
ATOM 745 N N . VAL A 1 100 ? 12.305 2.041 -6.989 1.00 94.81 100 VAL A N 1
ATOM 746 C CA . VAL A 1 100 ? 13.441 1.519 -7.743 1.00 94.81 100 VAL A CA 1
ATOM 747 C C . VAL A 1 100 ? 13.056 0.137 -8.250 1.00 94.81 100 VAL A C 1
ATOM 749 O O . VAL A 1 100 ? 12.779 -0.757 -7.452 1.00 94.81 100 VAL A O 1
ATOM 752 N N . ALA A 1 101 ? 13.021 -0.034 -9.571 1.00 94.69 101 ALA A N 1
ATOM 753 C CA . ALA A 1 101 ? 12.682 -1.293 -10.224 1.00 94.69 101 ALA A CA 1
ATOM 754 C C . ALA A 1 101 ? 13.729 -1.651 -11.287 1.00 94.69 101 ALA A C 1
ATOM 756 O O . ALA A 1 101 ? 14.243 -0.770 -11.976 1.00 94.69 101 ALA A O 1
ATOM 757 N N . GLY A 1 102 ? 14.055 -2.936 -11.411 1.00 95.25 102 GLY A N 1
ATOM 758 C CA . GLY A 1 102 ? 15.045 -3.432 -12.368 1.00 95.25 102 GLY A CA 1
ATOM 759 C C . GLY A 1 102 ? 15.826 -4.621 -11.818 1.00 95.25 102 GLY A C 1
ATOM 760 O O . GLY A 1 102 ? 15.300 -5.394 -11.025 1.00 95.25 102 GLY A O 1
ATOM 761 N N . TYR A 1 103 ? 17.087 -4.766 -12.224 1.00 95.56 103 TYR A N 1
ATOM 762 C CA . TYR A 1 103 ? 17.955 -5.874 -11.817 1.00 95.56 103 TYR A CA 1
ATOM 763 C C . TYR A 1 103 ? 19.158 -5.346 -11.037 1.00 95.56 103 TYR A C 1
ATOM 765 O O . TYR A 1 103 ? 19.868 -4.464 -11.521 1.00 95.56 103 TYR A O 1
ATOM 773 N N . GLY A 1 104 ? 19.443 -5.924 -9.869 1.00 92.81 104 GLY A N 1
ATOM 774 C CA . GLY A 1 104 ? 20.740 -5.750 -9.225 1.00 92.81 104 GLY A CA 1
ATOM 775 C C . GLY A 1 104 ? 21.870 -6.392 -10.038 1.00 92.81 104 GLY A C 1
ATOM 776 O O . GLY A 1 104 ? 21.644 -7.236 -10.913 1.00 92.81 104 GLY A O 1
ATOM 777 N N . ALA A 1 105 ? 23.115 -6.015 -9.734 1.00 91.25 105 ALA A N 1
ATOM 778 C CA . ALA A 1 105 ? 24.296 -6.516 -10.443 1.00 91.25 105 ALA A CA 1
ATOM 779 C C . ALA A 1 105 ? 24.353 -8.056 -10.448 1.00 91.25 105 ALA A C 1
ATOM 781 O O . ALA A 1 105 ? 24.488 -8.673 -11.506 1.00 91.25 105 ALA A O 1
ATOM 782 N N . SER A 1 106 ? 24.138 -8.667 -9.282 1.00 93.31 106 SER A N 1
ATOM 783 C CA . SER A 1 106 ? 24.118 -10.118 -9.071 1.00 93.31 106 SER A CA 1
ATOM 784 C C . SER A 1 106 ? 22.735 -10.762 -9.205 1.00 93.31 106 SER A C 1
ATOM 786 O O . SER A 1 106 ? 22.622 -11.977 -9.068 1.00 93.31 106 SER A O 1
ATOM 788 N N . ASP A 1 107 ? 21.677 -9.978 -9.426 1.00 94.06 107 ASP A N 1
ATOM 789 C CA . ASP A 1 107 ? 20.320 -10.519 -9.474 1.00 94.06 107 ASP A CA 1
ATOM 790 C C . ASP A 1 107 ? 20.048 -11.177 -10.831 1.00 94.06 107 ASP A C 1
ATOM 792 O O . ASP A 1 107 ? 20.358 -10.617 -11.891 1.00 94.06 107 ASP A O 1
ATOM 796 N N . VAL A 1 108 ? 19.444 -12.367 -10.778 1.00 93.94 108 VAL A N 1
ATOM 797 C CA . VAL A 1 108 ? 18.971 -13.120 -11.952 1.00 93.94 108 VAL A CA 1
ATOM 798 C C . VAL A 1 108 ? 17.590 -12.630 -12.395 1.00 93.94 108 VAL A C 1
ATOM 800 O O . VAL A 1 108 ? 17.332 -12.504 -13.588 1.00 93.94 108 VAL A O 1
ATOM 803 N N . PHE A 1 109 ? 16.721 -12.311 -11.434 1.00 95.06 109 PHE A N 1
ATOM 804 C CA . PHE A 1 109 ? 15.342 -11.869 -11.649 1.00 95.06 109 PHE A CA 1
ATOM 805 C C . PHE A 1 109 ? 15.162 -10.399 -11.252 1.00 95.06 109 PHE A C 1
ATOM 807 O O . PHE A 1 109 ? 15.935 -9.898 -10.427 1.00 95.06 109 PHE A O 1
ATOM 814 N N . PRO A 1 110 ? 14.164 -9.695 -11.819 1.00 95.12 110 PRO A N 1
ATOM 815 C CA . PRO A 1 110 ? 13.922 -8.305 -11.479 1.00 95.12 110 PRO A CA 1
ATOM 816 C C . PRO A 1 110 ? 13.360 -8.165 -10.062 1.00 95.12 110 PRO A C 1
ATOM 818 O O . PRO A 1 110 ? 12.718 -9.062 -9.510 1.00 95.12 110 PRO A O 1
ATOM 821 N N . ARG A 1 111 ? 13.594 -6.996 -9.479 1.00 96.44 111 ARG A N 1
ATOM 822 C CA . ARG A 1 111 ? 13.147 -6.618 -8.144 1.00 96.44 111 ARG A CA 1
ATOM 823 C C . ARG A 1 111 ? 12.552 -5.224 -8.167 1.00 96.44 111 ARG A C 1
ATOM 825 O O . ARG A 1 111 ? 12.942 -4.384 -8.978 1.00 96.44 111 ARG A O 1
ATOM 832 N N . LEU A 1 112 ? 11.642 -4.977 -7.233 1.00 96.44 112 LEU A N 1
ATOM 833 C CA . LEU A 1 112 ? 11.076 -3.664 -6.963 1.00 96.44 112 LEU A CA 1
ATOM 834 C C . LEU A 1 112 ? 11.262 -3.323 -5.488 1.00 96.44 112 LEU A C 1
ATOM 836 O O . LEU A 1 112 ? 11.024 -4.155 -4.607 1.00 96.44 112 LEU A O 1
ATOM 840 N N . ARG A 1 113 ? 11.692 -2.094 -5.219 1.00 95.38 113 ARG A N 1
ATOM 841 C CA . ARG A 1 113 ? 11.787 -1.505 -3.884 1.00 95.38 113 ARG A CA 1
ATOM 842 C C . ARG A 1 113 ? 11.015 -0.198 -3.886 1.00 95.38 113 ARG A C 1
ATOM 844 O O . ARG A 1 113 ? 11.342 0.708 -4.646 1.00 95.38 113 ARG A O 1
ATOM 851 N N . HIS A 1 114 ? 9.997 -0.117 -3.044 1.00 95.00 114 HIS A N 1
ATOM 852 C CA . HIS A 1 114 ? 9.191 1.075 -2.840 1.00 95.00 114 HIS A CA 1
ATOM 853 C C . HIS A 1 114 ? 9.423 1.593 -1.423 1.00 95.00 114 HIS A C 1
ATOM 855 O O . HIS A 1 114 ? 9.066 0.945 -0.433 1.00 95.00 114 HIS A O 1
ATOM 861 N N . LEU A 1 115 ? 10.042 2.764 -1.350 1.00 92.44 115 LEU A N 1
ATOM 862 C CA . LEU A 1 115 ? 10.234 3.526 -0.129 1.00 92.44 115 LEU A CA 1
ATOM 863 C C . LEU A 1 115 ? 9.208 4.644 -0.086 1.00 92.44 115 LEU A C 1
ATOM 865 O O . LEU A 1 115 ? 8.937 5.275 -1.104 1.00 92.44 115 LEU A O 1
ATOM 869 N N . GLU A 1 116 ? 8.701 4.935 1.097 1.00 91.56 116 GLU A N 1
ATOM 870 C CA . GLU A 1 116 ? 7.960 6.161 1.331 1.00 91.56 116 GLU A CA 1
ATOM 871 C C . GLU A 1 116 ? 8.771 7.056 2.256 1.00 91.56 116 GLU A C 1
ATOM 873 O O . GLU A 1 116 ? 9.134 6.662 3.362 1.00 91.56 116 GLU A O 1
ATOM 878 N N . ILE A 1 117 ? 9.081 8.252 1.771 1.00 91.38 117 ILE A N 1
ATOM 879 C CA . ILE A 1 117 ? 9.882 9.249 2.467 1.00 91.38 117 ILE A CA 1
ATOM 880 C C . ILE A 1 117 ? 8.946 10.229 3.165 1.00 91.38 117 ILE A C 1
ATOM 882 O O . ILE A 1 117 ? 8.080 10.819 2.525 1.00 91.38 117 ILE A O 1
ATOM 886 N N . HIS A 1 118 ? 9.170 10.443 4.460 1.00 89.31 118 HIS A N 1
ATOM 887 C CA . HIS A 1 118 ? 8.383 11.337 5.322 1.00 89.31 118 HIS A CA 1
ATOM 888 C C . HIS A 1 118 ? 9.053 12.695 5.561 1.00 89.31 118 HIS A C 1
ATOM 890 O O . HIS A 1 118 ? 8.461 13.588 6.157 1.00 89.31 118 HIS A O 1
ATOM 896 N N . GLY A 1 119 ? 10.308 12.847 5.133 1.00 89.19 119 GLY A N 1
ATOM 897 C CA . GLY A 1 119 ? 11.095 14.069 5.287 1.00 89.19 119 GLY A CA 1
ATOM 898 C C . GLY A 1 119 ? 12.355 13.861 6.122 1.00 89.19 119 GLY A C 1
ATOM 899 O O . GLY A 1 119 ? 12.838 12.741 6.276 1.00 89.19 119 GLY A O 1
ATOM 900 N N . ILE A 1 120 ? 12.914 14.957 6.636 1.00 90.12 120 ILE A N 1
ATOM 901 C CA . ILE A 1 120 ? 14.152 14.959 7.423 1.00 90.12 120 ILE A CA 1
ATOM 902 C C . ILE A 1 120 ? 13.857 15.545 8.803 1.00 90.12 120 ILE A C 1
ATOM 904 O O . ILE A 1 120 ? 13.319 16.646 8.901 1.00 90.12 120 ILE A O 1
ATOM 908 N N . LEU A 1 121 ? 14.253 14.839 9.863 1.00 88.06 121 LEU A N 1
ATOM 909 C CA . LEU A 1 121 ? 14.112 15.286 11.249 1.00 88.06 121 LEU A CA 1
ATOM 910 C C . LEU A 1 121 ? 15.457 15.171 11.973 1.00 88.06 121 LEU A C 1
ATOM 912 O O . LEU A 1 121 ? 16.048 14.095 12.024 1.00 88.06 121 LEU A O 1
ATOM 916 N N . GLY A 1 122 ? 15.971 16.290 12.498 1.00 86.75 122 GLY A N 1
ATOM 917 C CA . GLY A 1 122 ? 17.281 16.341 13.167 1.00 86.75 122 GLY A CA 1
ATOM 918 C C . GLY A 1 122 ? 18.446 15.808 12.323 1.00 86.75 122 GLY A C 1
ATOM 919 O O . GLY A 1 122 ? 19.358 15.198 12.864 1.00 86.75 122 GLY A O 1
ATOM 920 N N . GLY A 1 123 ? 18.396 15.984 10.998 1.00 88.44 123 GLY A N 1
ATOM 921 C CA . GLY A 1 123 ? 19.412 15.472 10.068 1.00 88.44 123 GLY A CA 1
ATOM 922 C C . GLY A 1 123 ? 19.233 14.006 9.655 1.00 88.44 123 GLY A C 1
ATOM 923 O O . GLY A 1 123 ? 19.998 13.516 8.829 1.00 88.44 123 GLY A O 1
ATOM 924 N N . HIS A 1 124 ? 18.209 13.316 10.164 1.00 87.62 124 HIS A N 1
ATOM 925 C CA . HIS A 1 124 ? 17.895 11.939 9.795 1.00 87.62 124 HIS A CA 1
ATOM 926 C C . HIS A 1 124 ? 16.763 11.897 8.768 1.00 87.62 124 HIS A C 1
ATOM 928 O O . HIS A 1 124 ? 15.688 12.453 8.997 1.00 87.62 124 HIS A O 1
ATOM 934 N N . LEU A 1 125 ? 16.990 11.217 7.642 1.00 90.12 125 LEU A N 1
ATOM 935 C CA . LEU A 1 125 ? 15.942 10.932 6.663 1.00 90.12 125 LEU A CA 1
ATOM 936 C C . LEU A 1 125 ? 14.962 9.919 7.256 1.00 90.12 125 LEU A C 1
ATOM 938 O O . LEU A 1 125 ? 15.354 8.801 7.583 1.00 90.12 125 LEU A O 1
ATOM 942 N N . LEU A 1 126 ? 13.694 10.287 7.367 1.00 89.81 126 LEU A N 1
ATOM 943 C CA . LEU A 1 126 ? 12.628 9.410 7.829 1.00 89.81 126 LEU A CA 1
ATOM 944 C C . LEU A 1 126 ? 11.984 8.728 6.624 1.00 89.81 126 LEU A C 1
ATOM 946 O O . LEU A 1 126 ? 11.481 9.402 5.724 1.00 89.81 126 LEU A O 1
ATOM 950 N N . TYR A 1 127 ? 11.982 7.398 6.609 1.00 90.44 127 TYR A N 1
ATOM 951 C CA . TYR A 1 127 ? 11.335 6.615 5.562 1.00 90.44 127 TYR A CA 1
ATOM 952 C C . TYR A 1 127 ? 10.786 5.299 6.110 1.00 90.44 127 TYR A C 1
ATOM 954 O O . TYR A 1 127 ? 11.272 4.801 7.124 1.00 90.44 127 TYR A O 1
ATOM 962 N N . ASP A 1 128 ? 9.813 4.732 5.402 1.00 89.38 128 ASP A N 1
ATOM 963 C CA . ASP A 1 128 ? 9.306 3.378 5.618 1.00 89.38 128 ASP A CA 1
ATOM 964 C C . ASP A 1 128 ? 9.474 2.541 4.340 1.00 89.38 128 ASP A C 1
ATOM 966 O O . ASP A 1 128 ? 9.385 3.046 3.217 1.00 89.38 128 ASP A O 1
ATOM 970 N N . HIS A 1 129 ? 9.701 1.236 4.501 1.00 88.88 129 HIS A N 1
ATOM 971 C CA . HIS A 1 129 ? 9.590 0.292 3.390 1.00 88.88 129 HIS A CA 1
ATOM 972 C C . HIS A 1 129 ? 8.110 -0.007 3.157 1.00 88.88 129 HIS A C 1
ATOM 974 O O . HIS A 1 129 ? 7.468 -0.614 4.012 1.00 88.88 129 HIS A O 1
ATOM 980 N N . ARG A 1 130 ? 7.563 0.413 2.012 1.00 88.00 130 ARG A N 1
ATOM 981 C CA . ARG A 1 130 ? 6.144 0.200 1.695 1.00 88.00 130 ARG A CA 1
ATOM 982 C C . ARG A 1 130 ? 5.887 -1.110 0.979 1.00 88.00 130 ARG A C 1
ATOM 984 O O . ARG A 1 130 ? 4.974 -1.836 1.350 1.00 88.00 130 ARG A O 1
ATOM 991 N N . LEU A 1 131 ? 6.675 -1.408 -0.048 1.00 91.31 131 LEU A N 1
ATOM 992 C CA . LEU A 1 131 ? 6.506 -2.621 -0.837 1.00 91.31 131 LEU A CA 1
ATOM 993 C C . LEU A 1 131 ? 7.851 -3.079 -1.389 1.00 91.31 131 LEU A C 1
ATOM 995 O O . LEU A 1 131 ? 8.556 -2.320 -2.050 1.00 91.31 131 LEU A O 1
ATOM 999 N N . ASN A 1 132 ? 8.169 -4.347 -1.162 1.00 94.50 132 ASN A N 1
ATOM 1000 C CA . ASN A 1 132 ? 9.292 -5.017 -1.795 1.00 94.50 132 ASN A CA 1
ATOM 1001 C C . ASN A 1 132 ? 8.741 -6.184 -2.609 1.00 94.50 132 ASN A C 1
ATOM 1003 O O . ASN A 1 132 ? 7.971 -6.986 -2.087 1.00 94.50 132 ASN A O 1
ATOM 1007 N N . VAL A 1 133 ? 9.131 -6.259 -3.878 1.00 95.44 133 VAL A N 1
ATOM 1008 C CA . VAL A 1 133 ? 8.775 -7.366 -4.770 1.00 95.44 133 VAL A CA 1
ATOM 1009 C C . VAL A 1 133 ? 10.061 -8.013 -5.247 1.00 95.44 133 VAL A C 1
ATOM 1011 O O . VAL A 1 133 ? 10.957 -7.320 -5.735 1.00 95.44 133 VAL A O 1
ATOM 1014 N N . ASP A 1 134 ? 10.134 -9.330 -5.109 1.00 95.75 134 ASP A N 1
ATOM 1015 C CA . ASP A 1 134 ? 11.236 -10.149 -5.592 1.00 95.75 134 ASP A CA 1
ATOM 1016 C C . ASP A 1 134 ? 10.674 -11.218 -6.523 1.00 95.75 134 ASP A C 1
ATOM 1018 O O . ASP A 1 134 ? 10.080 -12.194 -6.067 1.00 95.75 134 ASP A O 1
ATOM 1022 N N . ILE A 1 135 ? 10.861 -11.028 -7.831 1.00 95.69 135 ILE A N 1
ATOM 1023 C CA . ILE A 1 135 ? 10.428 -12.019 -8.813 1.00 95.69 135 ILE A CA 1
ATOM 1024 C C . ILE A 1 135 ? 11.317 -13.258 -8.700 1.00 95.69 135 ILE A C 1
ATOM 1026 O O . ILE A 1 135 ? 12.529 -13.176 -8.480 1.00 95.69 135 ILE A O 1
ATOM 1030 N N . SER A 1 136 ? 10.703 -14.428 -8.818 1.00 94.56 136 SER A N 1
ATOM 1031 C CA . SER A 1 136 ? 11.360 -15.727 -8.715 1.00 94.56 136 SER A CA 1
ATOM 1032 C C . SER A 1 136 ? 10.646 -16.764 -9.581 1.00 94.56 136 SER A C 1
ATOM 1034 O O . SER A 1 136 ? 9.655 -16.477 -10.241 1.00 94.56 136 SER A O 1
ATOM 1036 N N . THR A 1 137 ? 11.112 -18.010 -9.553 1.00 91.81 137 THR A N 1
ATOM 1037 C CA . THR A 1 137 ? 10.423 -19.119 -10.231 1.00 91.81 137 THR A CA 1
ATOM 1038 C C . THR A 1 137 ? 9.080 -19.490 -9.597 1.00 91.81 137 THR A C 1
ATOM 1040 O O . THR A 1 137 ? 8.305 -20.204 -10.223 1.00 91.81 137 THR A O 1
ATOM 1043 N N . ARG A 1 138 ? 8.810 -19.051 -8.358 1.00 90.31 138 ARG A N 1
ATOM 1044 C CA . ARG A 1 138 ? 7.531 -19.285 -7.662 1.00 90.31 138 ARG A CA 1
ATOM 1045 C C . ARG A 1 138 ? 6.567 -18.111 -7.784 1.00 90.31 138 ARG A C 1
ATOM 1047 O O . ARG A 1 138 ? 5.368 -18.329 -7.835 1.00 90.31 138 ARG A O 1
ATOM 1054 N N . ASP A 1 139 ? 7.106 -16.897 -7.791 1.00 89.81 139 ASP A N 1
ATOM 1055 C CA . ASP A 1 139 ? 6.363 -15.648 -7.957 1.00 89.81 139 ASP A CA 1
ATOM 1056 C C . ASP A 1 139 ? 6.902 -14.962 -9.212 1.00 89.81 139 ASP A C 1
ATOM 1058 O O . ASP A 1 139 ? 7.890 -14.226 -9.163 1.00 89.81 139 ASP A O 1
ATOM 1062 N N . SER A 1 140 ? 6.348 -15.350 -10.360 1.00 92.44 140 SER A N 1
ATOM 1063 C CA . SER A 1 140 ? 6.912 -15.071 -11.683 1.00 92.44 140 SER A CA 1
ATOM 1064 C C . SER A 1 140 ? 6.533 -13.699 -12.234 1.00 92.44 140 SER A C 1
ATOM 1066 O O . SER A 1 140 ? 7.187 -13.219 -13.161 1.00 92.44 140 SER A O 1
ATOM 1068 N N . ALA A 1 141 ? 5.509 -13.051 -11.676 1.00 93.50 141 ALA A N 1
ATOM 1069 C CA . ALA A 1 141 ? 5.003 -11.782 -12.173 1.00 93.50 141 ALA A CA 1
ATOM 1070 C C . ALA A 1 141 ? 4.343 -10.951 -11.074 1.00 93.50 141 ALA A C 1
ATOM 1072 O O . ALA A 1 141 ? 3.715 -11.467 -10.154 1.00 93.50 141 ALA A O 1
ATOM 1073 N N . ARG A 1 142 ? 4.414 -9.626 -11.221 1.00 93.56 142 ARG A N 1
ATOM 1074 C CA . ARG A 1 142 ? 3.703 -8.683 -10.356 1.00 93.56 142 ARG A CA 1
ATOM 1075 C C . ARG A 1 142 ? 3.272 -7.453 -11.145 1.00 93.56 142 ARG A C 1
ATOM 1077 O O . ARG A 1 142 ? 4.086 -6.862 -11.848 1.00 93.56 142 ARG A O 1
ATOM 1084 N N . VAL A 1 143 ? 2.025 -7.026 -10.956 1.00 93.00 143 VAL A N 1
ATOM 1085 C CA . VAL A 1 143 ? 1.536 -5.714 -11.399 1.00 93.00 143 VAL A CA 1
ATOM 1086 C C . VAL A 1 143 ? 1.427 -4.816 -10.171 1.00 93.00 143 VAL A C 1
ATOM 1088 O O . VAL A 1 143 ? 0.782 -5.179 -9.189 1.00 93.00 143 VAL A O 1
ATOM 1091 N N . VAL A 1 144 ? 2.103 -3.665 -10.194 1.00 92.44 144 VAL A N 1
ATOM 1092 C CA . VAL A 1 144 ? 2.129 -2.723 -9.065 1.00 92.44 144 VAL A CA 1
ATOM 1093 C C . VAL A 1 144 ? 1.758 -1.323 -9.556 1.00 92.44 144 VAL A C 1
ATOM 1095 O O . VAL A 1 144 ? 2.602 -0.646 -10.147 1.00 92.44 144 VAL A O 1
ATOM 1098 N N . PRO A 1 145 ? 0.516 -0.866 -9.324 1.00 89.44 145 PRO A N 1
ATOM 1099 C CA . PRO A 1 145 ? 0.131 0.506 -9.626 1.00 89.44 145 PRO A CA 1
ATOM 1100 C C . PRO A 1 145 ? 0.618 1.471 -8.530 1.00 89.44 145 PRO A C 1
ATOM 1102 O O . PRO A 1 145 ? 0.398 1.243 -7.341 1.00 89.44 145 PRO A O 1
ATOM 1105 N N . PHE A 1 146 ? 1.264 2.575 -8.921 1.00 84.75 146 PHE A N 1
ATOM 1106 C CA . PHE A 1 146 ? 1.674 3.654 -7.999 1.00 84.75 146 PHE A CA 1
ATOM 1107 C C . PHE A 1 146 ? 0.797 4.899 -8.112 1.00 84.75 146 PHE A C 1
ATOM 1109 O O . PHE A 1 146 ? 0.501 5.545 -7.113 1.00 84.75 146 PHE A O 1
ATOM 1116 N N . ALA A 1 147 ? 0.371 5.225 -9.330 1.00 72.94 147 ALA A N 1
ATOM 1117 C CA . ALA A 1 147 ? -0.703 6.176 -9.557 1.00 72.94 147 ALA A CA 1
ATOM 1118 C C . ALA A 1 147 ? -2.064 5.511 -9.297 1.00 72.94 147 ALA A C 1
ATOM 1120 O O . ALA A 1 147 ? -2.128 4.291 -9.161 1.00 72.94 147 ALA A O 1
ATOM 1121 N N . GLN A 1 148 ? -3.124 6.324 -9.251 1.00 67.19 148 GLN A N 1
ATOM 1122 C CA . GLN A 1 148 ? -4.553 5.962 -9.242 1.00 67.19 148 GLN A CA 1
ATOM 1123 C C . GLN A 1 148 ? -4.842 4.452 -9.367 1.00 67.19 148 GLN A C 1
ATOM 1125 O O . GLN A 1 148 ? -5.041 3.906 -10.456 1.00 67.19 148 GLN A O 1
ATOM 1130 N N . GLN A 1 149 ? -4.824 3.772 -8.221 1.00 80.62 149 GLN A N 1
ATOM 1131 C CA . GLN A 1 149 ? -4.740 2.312 -8.165 1.00 80.62 149 GLN A CA 1
ATOM 1132 C C . GLN A 1 149 ? -6.086 1.627 -8.425 1.00 80.62 149 GLN A C 1
ATOM 1134 O O . GLN A 1 149 ? -6.123 0.494 -8.902 1.00 80.62 149 GLN A O 1
ATOM 1139 N N . GLN A 1 150 ? -7.189 2.327 -8.151 1.00 80.31 150 GLN A N 1
ATOM 1140 C CA . GLN A 1 150 ? -8.546 1.782 -8.205 1.00 80.31 150 GLN A CA 1
ATOM 1141 C C . GLN A 1 150 ? -8.882 1.172 -9.568 1.00 80.31 150 GLN A C 1
ATOM 1143 O O . GLN A 1 150 ? -9.417 0.069 -9.634 1.00 80.31 150 GLN A O 1
ATOM 1148 N N . MET A 1 151 ? -8.529 1.852 -10.665 1.00 84.12 151 MET A N 1
ATOM 1149 C CA . MET A 1 151 ? -8.838 1.367 -12.015 1.00 84.12 151 MET A CA 1
ATOM 1150 C C . MET A 1 151 ? -8.048 0.119 -12.393 1.00 84.12 151 MET A C 1
ATOM 1152 O O . MET A 1 151 ? -8.593 -0.778 -13.035 1.00 84.12 151 MET A O 1
ATOM 1156 N N . VAL A 1 152 ? -6.791 0.037 -11.955 1.00 87.75 152 VAL A N 1
ATOM 1157 C CA . VAL A 1 152 ? -5.951 -1.140 -12.184 1.00 87.75 152 VAL A CA 1
ATOM 1158 C C . VAL A 1 152 ? -6.491 -2.327 -11.393 1.00 87.75 152 VAL A C 1
ATOM 1160 O O . VAL A 1 152 ? -6.727 -3.382 -11.975 1.00 87.75 152 VAL A O 1
ATOM 1163 N N . TYR A 1 153 ? -6.784 -2.146 -10.102 1.00 89.00 153 TYR A N 1
ATOM 1164 C CA . TYR A 1 153 ? -7.363 -3.216 -9.287 1.00 89.00 153 TYR A CA 1
ATOM 1165 C C . TYR A 1 153 ? -8.740 -3.643 -9.779 1.00 89.00 153 TYR A C 1
ATOM 1167 O O . TYR A 1 153 ? -9.024 -4.831 -9.806 1.00 89.00 153 TYR A O 1
ATOM 1175 N N . ARG A 1 154 ? -9.573 -2.719 -10.261 1.00 89.56 154 ARG A N 1
ATOM 1176 C CA . ARG A 1 154 ? -10.870 -3.071 -10.845 1.00 89.56 154 ARG A CA 1
ATOM 1177 C C . ARG A 1 154 ? -10.736 -3.956 -12.079 1.00 89.56 154 ARG A C 1
ATOM 1179 O O . ARG A 1 154 ? -11.516 -4.891 -12.237 1.00 89.56 154 ARG A O 1
ATOM 1186 N N . PHE A 1 155 ? -9.771 -3.661 -12.948 1.00 88.94 155 PHE A N 1
ATOM 1187 C CA . PHE A 1 155 ? -9.482 -4.511 -14.100 1.00 88.94 155 PHE A CA 1
ATOM 1188 C C . PHE A 1 155 ? -8.980 -5.892 -13.660 1.00 88.94 155 PHE A C 1
ATOM 1190 O O . PHE A 1 155 ? -9.451 -6.901 -14.175 1.00 88.94 155 PHE A O 1
ATOM 1197 N N . MET A 1 156 ? -8.062 -5.936 -12.691 1.00 90.44 156 MET A N 1
ATOM 1198 C CA . MET A 1 156 ? -7.452 -7.184 -12.225 1.00 90.44 156 MET A CA 1
ATOM 1199 C C . MET A 1 156 ? -8.413 -8.064 -11.419 1.00 90.44 156 MET A C 1
ATOM 1201 O O . MET A 1 156 ? -8.432 -9.275 -11.585 1.00 90.44 156 MET A O 1
ATOM 1205 N N . GLU A 1 157 ? -9.202 -7.473 -10.529 1.00 90.31 157 GLU A N 1
ATOM 1206 C CA . GLU A 1 157 ? -9.998 -8.189 -9.529 1.00 90.31 157 GLU A CA 1
ATOM 1207 C C . GLU A 1 157 ? -11.489 -8.264 -9.888 1.00 90.31 157 GLU A C 1
ATOM 1209 O O . GLU A 1 157 ? -12.272 -8.874 -9.161 1.00 90.31 157 GLU A O 1
ATOM 1214 N N . GLY A 1 158 ? -11.902 -7.623 -10.986 1.00 89.56 158 GLY A N 1
ATOM 1215 C CA . GLY A 1 158 ? -13.275 -7.650 -11.499 1.00 89.56 158 GLY A CA 1
ATOM 1216 C C . GLY A 1 158 ? -14.283 -6.789 -10.727 1.00 89.56 158 GLY A C 1
ATOM 1217 O O . GLY A 1 158 ? -15.450 -6.722 -11.112 1.00 89.56 158 GLY A O 1
ATOM 1218 N N . ILE A 1 159 ? -13.864 -6.106 -9.660 1.00 90.69 159 ILE A N 1
ATOM 1219 C CA . ILE A 1 159 ? -14.716 -5.253 -8.821 1.00 90.69 159 ILE A CA 1
ATOM 1220 C C . ILE A 1 159 ? -13.954 -3.999 -8.390 1.00 90.69 159 ILE A C 1
ATOM 1222 O O . ILE A 1 159 ? -12.750 -4.035 -8.160 1.00 90.69 159 ILE A O 1
ATOM 1226 N N . ASP A 1 160 ? -14.665 -2.876 -8.315 1.00 90.12 160 ASP A N 1
ATOM 1227 C CA . ASP A 1 160 ? -14.114 -1.611 -7.827 1.00 90.12 160 ASP A CA 1
ATOM 1228 C C . ASP A 1 160 ? -13.802 -1.732 -6.314 1.00 90.12 160 ASP A C 1
ATOM 1230 O O . ASP A 1 160 ? -14.695 -2.160 -5.575 1.00 90.12 160 ASP A O 1
ATOM 1234 N N . PRO A 1 161 ? -12.574 -1.425 -5.840 1.00 88.44 161 PRO A N 1
ATOM 1235 C CA . PRO A 1 161 ? -12.193 -1.615 -4.435 1.00 88.44 161 PRO A CA 1
ATOM 1236 C C . PRO A 1 161 ? -13.112 -0.886 -3.452 1.00 88.44 161 PRO A C 1
ATOM 1238 O O . PRO A 1 161 ? -13.572 -1.495 -2.492 1.00 88.44 161 PRO A O 1
ATOM 1241 N N . ASP A 1 162 ? -13.477 0.362 -3.753 1.00 90.00 162 ASP A N 1
ATOM 1242 C CA . ASP A 1 162 ? -14.359 1.161 -2.896 1.00 90.00 162 ASP A CA 1
ATOM 1243 C C . ASP A 1 162 ? -15.760 0.533 -2.818 1.00 90.00 162 ASP A C 1
ATOM 1245 O O . ASP A 1 162 ? -16.415 0.540 -1.775 1.00 90.00 162 ASP A O 1
ATOM 1249 N N . TYR A 1 163 ? -16.227 -0.053 -3.927 1.00 91.56 163 TYR A N 1
ATOM 1250 C CA . TYR A 1 163 ? -17.505 -0.759 -3.950 1.00 91.56 163 TYR A CA 1
ATOM 1251 C C . TYR A 1 163 ? -17.451 -2.067 -3.161 1.00 91.56 163 TYR A C 1
ATOM 1253 O O . TYR A 1 163 ? -18.426 -2.419 -2.498 1.00 91.56 163 TYR A O 1
ATOM 1261 N N . ARG A 1 164 ? -16.320 -2.783 -3.205 1.00 91.06 164 ARG A N 1
ATOM 1262 C CA . ARG A 1 164 ? -16.109 -3.964 -2.364 1.00 91.06 164 ARG A CA 1
ATOM 1263 C C . ARG A 1 164 ? -16.167 -3.577 -0.892 1.00 91.06 164 ARG A C 1
ATOM 1265 O O . ARG A 1 164 ? -16.956 -4.180 -0.175 1.00 91.06 164 ARG A O 1
ATOM 1272 N N . ASP A 1 165 ? -15.395 -2.578 -0.478 1.00 91.50 165 ASP A N 1
ATOM 1273 C CA . ASP A 1 165 ? -15.339 -2.132 0.916 1.00 91.50 165 ASP A CA 1
ATOM 1274 C C . ASP A 1 165 ? -16.733 -1.728 1.412 1.00 91.50 165 ASP A C 1
ATOM 1276 O O . ASP A 1 165 ? -17.183 -2.208 2.450 1.00 91.50 165 ASP A O 1
ATOM 1280 N N . PHE A 1 166 ? -17.487 -0.976 0.602 1.00 94.19 166 PHE A N 1
ATOM 1281 C CA . PHE A 1 166 ? -18.880 -0.644 0.903 1.00 94.19 166 PHE A CA 1
ATOM 1282 C C . PHE A 1 166 ? -19.771 -1.884 1.097 1.00 94.19 166 PHE A C 1
ATOM 1284 O O . PHE A 1 166 ? -20.529 -1.947 2.062 1.00 94.19 166 PHE A O 1
ATOM 1291 N N . ILE A 1 167 ? -19.697 -2.885 0.207 1.00 92.19 167 ILE A N 1
ATOM 1292 C CA . ILE A 1 167 ? -20.477 -4.128 0.353 1.00 92.19 167 ILE A CA 1
ATOM 1293 C C . ILE A 1 167 ? -20.081 -4.873 1.630 1.00 92.19 167 ILE A C 1
ATOM 1295 O O . ILE A 1 167 ? -20.955 -5.392 2.327 1.00 92.19 167 ILE A O 1
ATOM 1299 N N . GLU A 1 168 ? -18.781 -4.980 1.912 1.00 91.25 168 GLU A N 1
ATOM 1300 C CA . GLU A 1 168 ? -18.274 -5.693 3.085 1.00 91.25 168 GLU A CA 1
ATOM 1301 C C . GLU A 1 168 ? -18.743 -5.017 4.386 1.00 91.25 168 GLU A C 1
ATOM 1303 O O . GLU A 1 168 ? -19.238 -5.709 5.283 1.00 91.25 168 GLU A O 1
ATOM 1308 N N . ASP A 1 169 ? -18.676 -3.685 4.453 1.00 91.38 169 ASP A N 1
ATOM 1309 C CA . ASP A 1 169 ? -19.102 -2.883 5.604 1.00 91.38 169 ASP A CA 1
ATOM 1310 C C . ASP A 1 169 ? -20.624 -2.926 5.814 1.00 91.38 169 ASP A C 1
ATOM 1312 O O . ASP A 1 169 ? -21.094 -3.237 6.914 1.00 91.38 169 ASP A O 1
ATOM 1316 N N . GLU A 1 170 ? -21.414 -2.700 4.759 1.00 93.81 170 GLU A N 1
ATOM 1317 C CA . GLU A 1 170 ? -22.880 -2.772 4.831 1.00 93.81 170 GLU A CA 1
ATOM 1318 C C . GLU A 1 170 ? -23.352 -4.175 5.223 1.00 93.81 170 GLU A C 1
ATOM 1320 O O . GLU A 1 170 ? -24.254 -4.339 6.052 1.00 93.81 170 GLU A O 1
ATOM 1325 N N . PHE A 1 171 ? -22.723 -5.219 4.675 1.00 90.94 171 PHE A N 1
ATOM 1326 C CA . PHE A 1 171 ? -23.053 -6.591 5.040 1.00 90.94 171 PHE A CA 1
ATOM 1327 C C . PHE A 1 171 ? -22.739 -6.870 6.514 1.00 90.94 171 PHE A C 1
ATOM 1329 O O . PHE A 1 171 ? -23.565 -7.467 7.211 1.00 90.94 171 PHE A O 1
ATOM 1336 N N . ALA A 1 172 ? -21.587 -6.411 7.015 1.00 88.75 172 ALA A N 1
ATOM 1337 C CA . ALA A 1 172 ? -21.224 -6.537 8.423 1.00 88.75 172 ALA A CA 1
ATOM 1338 C C . ALA A 1 172 ? -22.243 -5.836 9.339 1.00 88.75 172 ALA A C 1
ATOM 1340 O O . ALA A 1 172 ? -22.662 -6.401 10.358 1.00 88.75 172 ALA A O 1
ATOM 1341 N N . GLU A 1 173 ? -22.693 -4.638 8.961 1.00 89.69 173 GLU A N 1
ATOM 1342 C CA . GLU A 1 173 ? -23.683 -3.880 9.722 1.00 89.69 173 GLU A CA 1
ATOM 1343 C C . GLU A 1 173 ? -25.061 -4.562 9.725 1.00 89.69 173 GLU A C 1
ATOM 1345 O O . GLU A 1 173 ? -25.662 -4.746 10.793 1.00 89.69 173 GLU A O 1
ATOM 1350 N N . VAL A 1 174 ? -25.562 -4.984 8.559 1.00 90.38 174 VAL A N 1
ATOM 1351 C CA . VAL A 1 174 ? -26.845 -5.699 8.428 1.00 90.38 174 VAL A CA 1
ATOM 1352 C C . VAL A 1 174 ? -26.820 -7.013 9.206 1.00 90.38 174 VAL A C 1
ATOM 1354 O O . VAL A 1 174 ? -27.785 -7.341 9.909 1.00 90.38 174 VAL A O 1
ATOM 1357 N N . TRP A 1 175 ? -25.711 -7.749 9.144 1.00 88.00 175 TRP A N 1
ATOM 1358 C CA . TRP A 1 175 ? -25.521 -8.989 9.890 1.00 88.00 175 TRP A CA 1
ATOM 1359 C C . TRP A 1 175 ? -25.582 -8.755 11.405 1.00 88.00 175 TRP A C 1
ATOM 1361 O O . TRP A 1 175 ? -26.352 -9.410 12.116 1.00 88.00 175 TRP A O 1
ATOM 1371 N N . ALA A 1 176 ? -24.851 -7.755 11.907 1.00 85.81 176 ALA A N 1
ATOM 1372 C CA . ALA A 1 176 ? -24.854 -7.397 13.323 1.00 85.81 176 ALA A CA 1
ATOM 1373 C C . ALA A 1 176 ? -26.241 -6.940 13.813 1.00 85.81 176 ALA A C 1
ATOM 1375 O O . ALA A 1 176 ? -26.681 -7.336 14.898 1.00 85.81 176 ALA A O 1
ATOM 1376 N N . LYS A 1 177 ? -26.959 -6.136 13.014 1.00 88.12 177 LYS A N 1
ATOM 1377 C CA . LYS A 1 177 ? -28.340 -5.714 13.311 1.00 88.12 177 LYS A CA 1
ATOM 1378 C C . LYS A 1 177 ? -29.288 -6.907 13.383 1.00 88.12 177 LYS A C 1
ATOM 1380 O O . LYS A 1 177 ? -30.077 -6.993 14.324 1.00 88.12 177 LYS A O 1
ATOM 1385 N N . SER A 1 178 ? -29.177 -7.841 12.442 1.00 87.38 178 SER A N 1
ATOM 1386 C CA . SER A 1 178 ? -30.031 -9.032 12.375 1.00 87.38 178 SER A CA 1
ATOM 1387 C C . SER A 1 178 ? -29.875 -9.911 13.616 1.00 87.38 178 SER A C 1
ATOM 1389 O O . SER A 1 178 ? -30.866 -10.308 14.226 1.00 87.38 178 SER A O 1
ATOM 1391 N N . LEU A 1 179 ? -28.641 -10.140 14.070 1.00 86.25 179 LEU A N 1
ATOM 1392 C CA . LEU A 1 179 ? -28.374 -10.915 15.287 1.00 86.25 179 LEU A CA 1
ATOM 1393 C C . LEU A 1 179 ? -28.937 -10.251 16.543 1.00 86.25 179 LEU A C 1
ATOM 1395 O O . LEU A 1 179 ? -29.551 -10.915 17.381 1.00 86.25 179 LEU A O 1
ATOM 1399 N N . ARG A 1 180 ? -28.775 -8.928 16.663 1.00 84.25 180 ARG A N 1
ATOM 1400 C CA . ARG A 1 180 ? -29.372 -8.163 17.766 1.00 84.25 180 ARG A CA 1
ATOM 1401 C C . ARG A 1 180 ? -30.897 -8.243 17.740 1.00 84.25 180 ARG A C 1
ATOM 1403 O O . ARG A 1 180 ? -31.499 -8.394 18.799 1.00 84.25 180 ARG A O 1
ATOM 1410 N N . ALA A 1 181 ? -31.513 -8.170 16.560 1.00 87.75 181 ALA A N 1
ATOM 1411 C CA . ALA A 1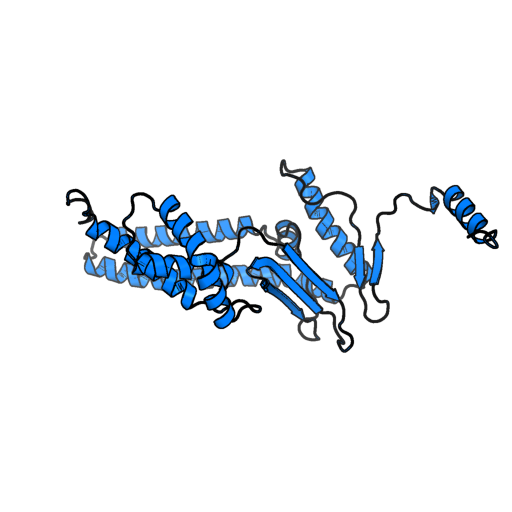 181 ? -32.961 -8.271 16.404 1.00 87.75 181 ALA A CA 1
ATOM 1412 C C . ALA A 1 181 ? -33.487 -9.649 16.839 1.00 87.75 181 ALA A C 1
ATOM 1414 O O . ALA A 1 181 ? -34.451 -9.708 17.601 1.00 87.75 181 ALA A O 1
ATOM 1415 N N . VAL A 1 182 ? -32.817 -10.739 16.444 1.00 87.81 182 VAL A N 1
ATOM 1416 C CA . VAL A 1 182 ? -33.168 -12.106 16.871 1.00 87.81 182 VAL A CA 1
ATOM 1417 C C . VAL A 1 182 ? -33.084 -12.239 18.392 1.00 87.81 182 VAL A C 1
ATOM 1419 O O . VAL A 1 182 ? -34.048 -12.667 19.019 1.00 87.81 182 VAL A O 1
ATOM 1422 N N . LEU A 1 183 ? -31.978 -11.808 19.010 1.00 85.06 183 LEU A N 1
ATOM 1423 C CA . LEU A 1 183 ? -31.818 -11.865 20.470 1.00 85.06 183 LEU A CA 1
ATOM 1424 C C . LEU A 1 183 ? -32.833 -10.991 21.214 1.00 85.06 183 LEU A C 1
ATOM 1426 O O . LEU A 1 183 ? -33.285 -11.353 22.299 1.00 85.06 183 LEU A O 1
ATOM 1430 N N . HIS A 1 184 ? -33.192 -9.836 20.649 1.00 84.94 184 HIS A N 1
ATOM 1431 C CA . HIS A 1 184 ? -34.195 -8.959 21.240 1.00 84.94 184 HIS A CA 1
ATOM 1432 C C . HIS A 1 184 ? -35.606 -9.557 21.160 1.00 84.94 184 HIS A C 1
ATOM 1434 O O . HIS A 1 184 ? -36.391 -9.364 22.091 1.00 84.94 184 HIS A O 1
ATOM 1440 N N . GLY A 1 185 ? -35.910 -10.277 20.076 1.00 87.00 185 GLY A N 1
ATOM 1441 C CA . GLY A 1 185 ? -37.202 -10.915 19.827 1.00 87.00 185 GLY A CA 1
ATOM 1442 C C . GLY A 1 185 ? -37.525 -12.093 20.750 1.00 87.00 185 GLY A C 1
ATOM 1443 O O . GLY A 1 185 ? -38.695 -12.431 20.887 1.00 87.00 185 GLY A O 1
ATOM 1444 N N . ILE A 1 186 ? -36.529 -12.684 21.420 1.00 87.44 186 ILE A N 1
ATOM 1445 C CA . ILE A 1 186 ? -36.751 -13.740 22.418 1.00 87.44 186 ILE A CA 1
ATOM 1446 C C . ILE A 1 186 ? -37.081 -13.081 23.765 1.00 87.44 186 ILE A C 1
ATOM 1448 O O . ILE A 1 186 ? -36.206 -12.561 24.471 1.00 87.44 186 ILE A O 1
ATOM 1452 N N . THR A 1 187 ? -38.367 -13.068 24.107 1.00 86.00 187 THR A N 1
ATOM 1453 C CA . THR A 1 187 ? -38.910 -12.373 25.288 1.00 86.00 187 THR A CA 1
ATOM 1454 C C . THR A 1 187 ? -38.648 -13.094 26.609 1.00 86.00 187 THR A C 1
ATOM 1456 O O . THR A 1 187 ? -38.638 -12.470 27.665 1.00 86.00 187 THR A O 1
ATOM 1459 N N . GLU A 1 188 ? -38.382 -14.392 26.546 1.00 91.50 188 GLU A N 1
ATOM 1460 C CA . GLU A 1 188 ? -38.246 -15.314 27.671 1.00 91.50 188 GLU A CA 1
ATOM 1461 C C . GLU A 1 188 ? -36.847 -15.284 28.306 1.00 91.50 188 GLU A C 1
ATOM 1463 O O . GLU A 1 188 ? -36.630 -15.872 29.364 1.00 91.50 188 GLU A O 1
ATOM 1468 N N . LEU A 1 189 ? -35.885 -14.606 27.672 1.00 86.31 189 LEU A N 1
ATOM 1469 C CA . LEU A 1 189 ? -34.519 -14.500 28.179 1.00 86.31 189 LEU A CA 1
ATOM 1470 C C . LEU A 1 189 ? -34.435 -13.510 29.339 1.00 86.31 189 LEU A C 1
ATOM 1472 O O . LEU A 1 189 ? -34.813 -12.342 29.210 1.00 86.31 189 LEU A O 1
ATOM 1476 N N . THR A 1 190 ? -33.817 -13.940 30.439 1.00 89.38 190 THR A N 1
ATOM 1477 C CA . THR A 1 190 ? -33.398 -13.009 31.489 1.00 89.38 190 THR A CA 1
ATOM 1478 C C . THR A 1 190 ? -32.321 -12.056 30.962 1.00 89.38 190 THR A C 1
ATOM 1480 O O . THR A 1 190 ? -31.669 -12.302 29.942 1.00 89.38 190 THR A O 1
ATOM 1483 N N . ARG A 1 191 ? -32.091 -10.948 31.675 1.00 85.12 191 ARG A N 1
ATOM 1484 C CA . ARG A 1 191 ? -31.048 -9.979 31.309 1.00 85.12 191 ARG A CA 1
ATOM 1485 C C . ARG A 1 191 ? -29.657 -10.618 31.228 1.00 85.12 191 ARG A C 1
ATOM 1487 O O . ARG A 1 191 ? -28.927 -10.351 30.280 1.00 85.12 191 ARG A O 1
ATOM 1494 N N . GLU A 1 192 ? -29.319 -11.473 32.188 1.00 87.50 192 GLU A N 1
ATOM 1495 C CA . GLU A 1 192 ? -28.024 -12.158 32.248 1.00 87.50 192 GLU A CA 1
ATOM 1496 C C . GLU A 1 192 ? -27.855 -13.149 31.089 1.00 87.50 192 GLU A C 1
ATOM 1498 O O . GLU A 1 192 ? -26.827 -13.153 30.416 1.00 87.50 192 GLU A O 1
ATOM 1503 N N . GLN A 1 193 ? -28.901 -13.922 30.773 1.00 86.81 193 GLN A N 1
ATOM 1504 C CA . GLN A 1 193 ? -28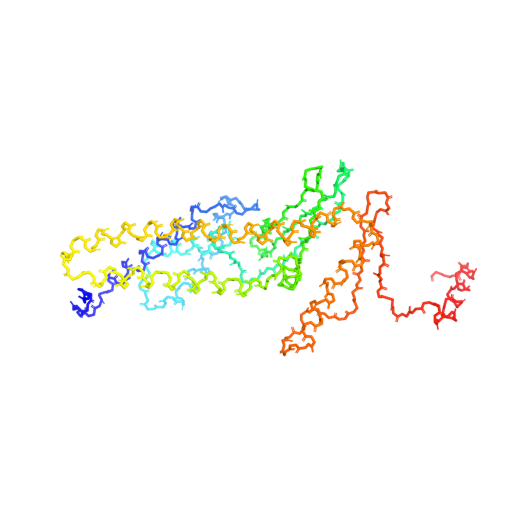.896 -14.813 29.611 1.00 86.81 193 GLN A CA 1
ATOM 1505 C C . GLN A 1 193 ? -28.755 -14.031 28.304 1.00 86.81 193 GLN A C 1
ATOM 1507 O O . GLN A 1 193 ? -28.016 -14.445 27.416 1.00 86.81 193 GLN A O 1
ATOM 1512 N N . ARG A 1 194 ? -29.425 -12.881 28.182 1.00 85.00 194 ARG A N 1
ATOM 1513 C CA . ARG A 1 194 ? -29.319 -12.014 27.005 1.00 85.00 194 ARG A CA 1
ATOM 1514 C C . ARG A 1 194 ? -27.906 -11.453 26.839 1.00 85.00 194 ARG A C 1
ATOM 1516 O O . ARG A 1 194 ? -27.396 -11.455 25.723 1.00 85.00 194 ARG A O 1
ATOM 1523 N N . GLU A 1 195 ? -27.262 -11.013 27.919 1.00 86.06 195 GLU A N 1
ATOM 1524 C CA . GLU A 1 195 ? -25.868 -10.545 27.898 1.00 86.06 195 GLU A CA 1
ATOM 1525 C C . GLU A 1 195 ? -24.897 -11.690 27.537 1.00 86.06 195 GLU A C 1
ATOM 1527 O O . GLU A 1 195 ? -24.030 -11.520 26.672 1.00 86.06 195 GLU A O 1
ATOM 1532 N N . HIS A 1 196 ? -25.098 -12.886 28.102 1.00 87.69 196 HIS A N 1
ATOM 1533 C CA . HIS A 1 196 ? -24.315 -14.079 27.770 1.00 87.69 196 HIS A CA 1
ATOM 1534 C C . HIS A 1 196 ? -24.469 -14.480 26.294 1.00 87.69 196 HIS A C 1
ATOM 1536 O O . HIS A 1 196 ? -23.478 -14.554 25.563 1.00 87.69 196 HIS A O 1
ATOM 1542 N N . TYR A 1 197 ? -25.704 -14.669 25.817 1.00 86.44 197 TYR A N 1
ATOM 1543 C CA . TYR A 1 197 ? -25.972 -15.043 24.428 1.00 86.44 197 TYR A CA 1
ATOM 1544 C C . TYR A 1 197 ? -25.558 -13.956 23.441 1.00 86.44 197 TYR A C 1
ATOM 1546 O O . TYR A 1 197 ? -25.071 -14.291 22.369 1.00 86.44 197 TYR A O 1
ATOM 1554 N N . SER A 1 198 ? -25.669 -12.671 23.793 1.00 84.69 198 SER A N 1
ATOM 1555 C CA . SER A 1 198 ? -25.147 -11.586 22.955 1.00 84.69 198 SER A CA 1
ATOM 1556 C C . SER A 1 198 ? -23.636 -11.681 22.779 1.00 84.69 198 SER A C 1
ATOM 1558 O O . SER A 1 198 ? -23.139 -11.419 21.689 1.00 84.69 198 SER A O 1
ATOM 1560 N N . THR A 1 199 ? -22.908 -12.068 23.825 1.00 85.94 199 THR A N 1
ATOM 1561 C CA . THR A 1 199 ? -21.449 -12.214 23.773 1.00 85.94 199 THR A CA 1
ATOM 1562 C C . THR A 1 199 ? -21.050 -13.428 22.929 1.00 85.94 199 THR A C 1
ATOM 1564 O O . THR A 1 199 ? -20.205 -13.328 22.036 1.00 85.94 199 THR A O 1
ATOM 1567 N N . VAL A 1 200 ? -21.710 -14.570 23.146 1.00 87.56 200 VAL A N 1
ATOM 1568 C CA . VAL A 1 200 ? -21.461 -15.796 22.373 1.00 87.56 200 VAL A CA 1
ATOM 1569 C C . VAL A 1 200 ? -21.849 -15.602 20.905 1.00 87.56 200 VAL A C 1
ATOM 1571 O O . VAL A 1 200 ? -21.044 -15.881 20.020 1.00 87.56 200 VAL A O 1
ATOM 1574 N N . ALA A 1 201 ? -23.034 -15.055 20.627 1.00 85.62 201 ALA A N 1
ATOM 1575 C CA . ALA A 1 201 ? -23.494 -14.787 19.268 1.00 85.62 201 ALA A CA 1
ATOM 1576 C C . ALA A 1 201 ? -22.579 -13.797 18.541 1.00 85.62 201 ALA A C 1
ATOM 1578 O O . ALA A 1 201 ? -22.257 -14.037 17.384 1.00 85.62 201 ALA A O 1
ATOM 1579 N N . ALA A 1 202 ? -22.113 -12.733 19.206 1.00 84.06 202 ALA A N 1
ATOM 1580 C CA . ALA A 1 202 ? -21.184 -11.776 18.606 1.00 84.06 202 ALA A CA 1
ATOM 1581 C C . ALA A 1 202 ? -19.865 -12.439 18.182 1.00 84.06 202 ALA A C 1
ATOM 1583 O O . ALA A 1 202 ? -19.429 -12.248 17.050 1.00 84.06 202 ALA A O 1
ATOM 1584 N N . SER A 1 203 ? -19.265 -13.263 19.047 1.00 86.19 203 SER A N 1
ATOM 1585 C CA . SER A 1 203 ? -18.000 -13.944 18.720 1.00 86.19 203 SER A CA 1
ATOM 1586 C C . SER A 1 203 ? -18.142 -14.963 17.582 1.00 86.19 203 SER A C 1
ATOM 1588 O O . SER A 1 203 ? -17.307 -15.003 16.678 1.00 86.19 203 SER A O 1
ATOM 1590 N N . GLN A 1 204 ? -19.221 -15.754 17.572 1.00 87.56 204 GLN A N 1
ATOM 1591 C CA . GLN A 1 204 ? -19.501 -16.697 16.482 1.00 87.56 204 GLN A CA 1
ATOM 1592 C C . GLN A 1 204 ? -19.796 -15.969 15.167 1.00 87.56 204 GLN A C 1
ATOM 1594 O O . GLN A 1 204 ? -19.271 -16.332 14.116 1.00 87.56 204 GLN A O 1
ATOM 1599 N N . ALA A 1 205 ? -20.591 -14.904 15.230 1.00 86.38 205 ALA A N 1
ATOM 1600 C CA . ALA A 1 205 ? -20.921 -14.075 14.083 1.00 86.38 205 ALA A CA 1
ATOM 1601 C C . ALA A 1 205 ? -19.696 -13.416 13.460 1.00 86.38 205 ALA A C 1
ATOM 1603 O O . ALA A 1 205 ? -19.576 -13.405 12.240 1.00 86.38 205 ALA A O 1
ATOM 1604 N N . GLU A 1 206 ? -18.785 -12.900 14.283 1.00 87.62 206 GLU A N 1
ATOM 1605 C CA . GLU A 1 206 ? -17.527 -12.333 13.815 1.00 87.62 206 GLU A CA 1
ATOM 1606 C C . GLU A 1 206 ? -16.674 -13.395 13.106 1.00 87.62 206 GLU A C 1
ATOM 1608 O O . GLU A 1 206 ? -16.142 -13.145 12.024 1.00 87.62 206 GLU A O 1
ATOM 1613 N N . ALA A 1 207 ? -16.585 -14.605 13.665 1.00 90.62 207 ALA A N 1
ATOM 1614 C CA . ALA A 1 207 ? -15.845 -15.704 13.051 1.00 90.62 207 ALA A CA 1
ATOM 1615 C C . ALA A 1 207 ? -16.448 -16.158 11.707 1.00 90.62 207 ALA A C 1
ATOM 1617 O O . ALA A 1 207 ? -15.700 -16.458 10.773 1.00 90.62 207 ALA A O 1
ATOM 1618 N N . GLU A 1 208 ? -17.777 -16.225 11.596 1.00 91.06 208 GLU A N 1
ATOM 1619 C CA . GLU A 1 208 ? -18.465 -16.571 10.343 1.00 91.06 208 GLU A CA 1
ATOM 1620 C C . GLU A 1 208 ? -18.362 -15.456 9.300 1.00 91.06 208 GLU A C 1
ATOM 1622 O O . GLU A 1 208 ? -18.062 -15.736 8.139 1.00 91.06 208 GLU A O 1
ATOM 1627 N N . LEU A 1 209 ? -18.520 -14.193 9.708 1.00 89.81 209 LEU A N 1
ATOM 1628 C CA . LEU A 1 209 ? -18.339 -13.035 8.834 1.00 89.81 209 LEU A CA 1
ATOM 1629 C C . LEU A 1 209 ? -16.920 -13.013 8.257 1.00 89.81 209 LEU A C 1
ATOM 1631 O O . LEU A 1 209 ? -16.754 -12.936 7.043 1.00 89.81 209 LEU A O 1
ATOM 1635 N N . ARG A 1 210 ? -15.890 -13.191 9.095 1.00 91.06 210 ARG A N 1
ATOM 1636 C CA . ARG A 1 210 ? -14.493 -13.288 8.635 1.00 91.06 210 ARG A CA 1
ATOM 1637 C C . ARG A 1 210 ? -14.297 -14.419 7.622 1.00 91.06 210 ARG A C 1
ATOM 1639 O O . ARG A 1 210 ? -13.624 -14.221 6.613 1.00 91.06 210 ARG A O 1
ATOM 1646 N N . ARG A 1 211 ? -14.899 -15.593 7.850 1.00 93.44 211 ARG A N 1
ATOM 1647 C CA . ARG A 1 211 ? -14.843 -16.731 6.910 1.00 93.44 211 ARG A CA 1
ATOM 1648 C C . ARG A 1 211 ? -15.584 -16.458 5.602 1.00 93.44 211 ARG A C 1
ATOM 1650 O O . ARG A 1 211 ? -15.144 -16.910 4.547 1.00 93.44 211 ARG A O 1
ATOM 1657 N N . TYR A 1 212 ? -16.712 -15.761 5.651 1.00 92.25 212 TYR A N 1
ATOM 1658 C CA . TYR A 1 212 ? -17.448 -15.338 4.463 1.00 92.25 212 TYR A CA 1
ATOM 1659 C C . TYR A 1 212 ? -16.632 -14.348 3.623 1.00 92.25 212 TYR A C 1
ATOM 1661 O O . TYR A 1 212 ? -16.389 -14.618 2.447 1.00 92.25 212 TYR A O 1
ATOM 1669 N N . LEU A 1 213 ? -16.126 -13.276 4.241 1.00 91.31 213 LEU A N 1
ATOM 1670 C CA . LEU A 1 213 ? -15.303 -12.266 3.571 1.00 91.31 213 LEU A CA 1
ATOM 1671 C C . LEU A 1 213 ? -14.034 -12.883 2.966 1.00 91.31 213 LEU A C 1
ATOM 1673 O O . LEU A 1 213 ? -13.698 -12.613 1.816 1.00 91.31 213 LEU A O 1
ATOM 1677 N N . ALA A 1 214 ? -13.370 -13.792 3.687 1.00 93.00 214 ALA A N 1
ATOM 1678 C CA . ALA A 1 214 ? -12.217 -14.519 3.159 1.00 93.00 214 ALA A CA 1
ATOM 1679 C C . ALA A 1 214 ? -12.559 -15.343 1.904 1.00 93.00 214 ALA A C 1
ATOM 1681 O O . ALA A 1 214 ? -11.788 -15.343 0.949 1.00 93.00 214 ALA A O 1
ATOM 1682 N N . ARG A 1 215 ? -13.723 -16.009 1.871 1.00 94.56 215 ARG A N 1
ATOM 1683 C CA . ARG A 1 215 ? -14.171 -16.776 0.696 1.00 94.56 215 ARG A CA 1
ATOM 1684 C C . ARG A 1 215 ? -14.519 -15.890 -0.495 1.00 94.56 215 ARG A C 1
ATOM 1686 O O . ARG A 1 215 ? -14.201 -16.268 -1.617 1.00 94.56 215 ARG A O 1
ATOM 1693 N N . LEU A 1 216 ? -15.139 -14.730 -0.269 1.00 91.56 216 LEU A N 1
ATOM 1694 C CA . LEU A 1 216 ? -15.389 -13.757 -1.337 1.00 91.56 216 LEU A CA 1
ATOM 1695 C C . LEU A 1 216 ? -14.080 -13.277 -1.966 1.00 91.56 216 LEU A C 1
ATOM 1697 O O . LEU A 1 216 ? -13.942 -13.284 -3.188 1.0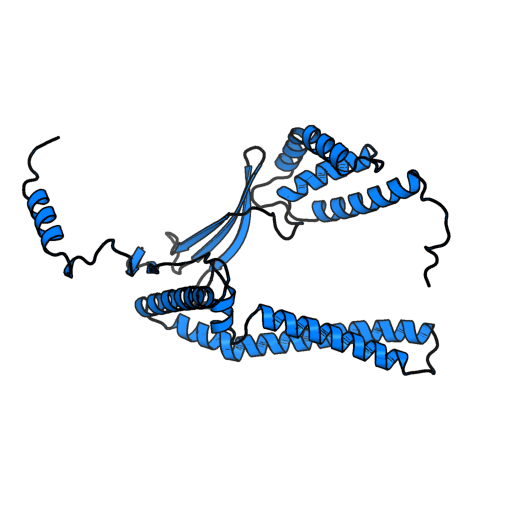0 91.56 216 LEU A O 1
ATOM 1701 N N . ARG A 1 217 ? -13.107 -12.906 -1.127 1.00 90.81 217 ARG A N 1
ATOM 1702 C CA . ARG A 1 217 ? -11.791 -12.449 -1.587 1.00 90.81 217 ARG A CA 1
ATOM 1703 C C . ARG A 1 217 ? -11.039 -13.550 -2.325 1.00 90.81 217 ARG A C 1
ATOM 1705 O O . ARG A 1 217 ? -10.476 -13.283 -3.380 1.00 90.81 217 ARG A O 1
ATOM 1712 N N . GLU A 1 218 ? -11.083 -14.781 -1.823 1.00 94.31 218 GLU A N 1
ATOM 1713 C CA . GLU A 1 218 ? -10.475 -15.927 -2.502 1.00 94.31 218 GLU A CA 1
ATOM 1714 C C . GLU A 1 218 ? -11.133 -16.201 -3.856 1.00 94.31 218 GLU A C 1
ATOM 1716 O O . GLU A 1 218 ? -10.435 -16.395 -4.845 1.00 94.31 218 GLU A O 1
ATOM 1721 N N . TYR A 1 219 ? -12.464 -16.135 -3.943 1.00 93.88 219 TYR A N 1
ATOM 1722 C CA . TYR A 1 219 ? -13.162 -16.271 -5.219 1.00 93.88 219 TYR A CA 1
ATOM 1723 C C . TYR A 1 219 ? -12.718 -15.197 -6.220 1.00 93.88 219 TYR A C 1
ATOM 1725 O O . TYR A 1 219 ? -12.394 -15.530 -7.360 1.00 93.88 219 TYR A O 1
ATOM 1733 N N . GLY A 1 220 ? -12.657 -13.934 -5.776 1.00 92.25 220 GLY A N 1
ATOM 1734 C CA . GLY A 1 220 ? -12.150 -12.809 -6.563 1.00 92.25 220 GLY A CA 1
ATOM 1735 C C . GLY A 1 220 ? -10.723 -13.045 -7.065 1.00 92.25 220 GLY A C 1
ATOM 1736 O O . GLY A 1 220 ? -10.429 -12.877 -8.247 1.00 92.25 220 GLY A O 1
ATOM 1737 N N . ARG A 1 221 ? -9.848 -13.515 -6.174 1.00 92.06 221 ARG A N 1
ATOM 1738 C CA . ARG A 1 221 ? -8.458 -13.842 -6.489 1.00 92.06 221 ARG A CA 1
ATOM 1739 C C . ARG A 1 221 ? -8.364 -14.948 -7.541 1.00 92.06 221 ARG A C 1
ATOM 1741 O O . ARG A 1 221 ? -7.809 -14.716 -8.604 1.00 92.06 221 ARG A O 1
ATOM 1748 N N . THR A 1 222 ? -8.959 -16.111 -7.288 1.00 95.31 222 THR A N 1
ATOM 1749 C CA . THR A 1 222 ? -8.821 -17.293 -8.154 1.00 95.31 222 THR A CA 1
ATOM 1750 C C . THR A 1 222 ? -9.494 -17.133 -9.519 1.00 95.31 222 THR A C 1
ATOM 1752 O O . THR A 1 222 ? -9.010 -17.690 -10.498 1.00 95.31 222 THR A O 1
ATOM 1755 N N . HIS A 1 223 ? -10.608 -16.398 -9.612 1.00 94.62 223 HIS A N 1
ATOM 1756 C CA . HIS A 1 223 ? -11.379 -16.302 -10.861 1.00 94.62 223 HIS A CA 1
ATOM 1757 C C . HIS A 1 223 ? -11.080 -15.050 -11.690 1.00 94.62 223 HIS A C 1
ATOM 1759 O O . HIS A 1 223 ? -11.412 -15.038 -12.874 1.00 94.62 223 HIS A O 1
ATOM 1765 N N . PHE A 1 224 ? -10.476 -14.013 -11.102 1.00 94.38 224 PHE A N 1
ATOM 1766 C CA . PHE A 1 224 ? -10.179 -12.762 -11.807 1.00 94.38 224 PHE A CA 1
ATOM 1767 C C . PHE A 1 224 ? -8.691 -12.411 -11.746 1.00 94.38 224 PHE A C 1
ATOM 1769 O O . PHE A 1 224 ? -8.048 -12.333 -12.792 1.00 94.38 224 PHE A O 1
ATOM 1776 N N . ALA A 1 225 ? -8.122 -12.272 -10.544 1.00 93.00 225 ALA A N 1
ATOM 1777 C CA . ALA A 1 225 ? -6.748 -11.788 -10.398 1.00 93.00 225 ALA A CA 1
ATOM 1778 C C . ALA A 1 225 ? -5.700 -12.802 -10.884 1.00 93.00 225 ALA A C 1
ATOM 1780 O O . ALA A 1 225 ? -4.822 -12.440 -11.666 1.00 93.00 225 ALA A O 1
ATOM 1781 N N . ASP A 1 226 ? -5.801 -14.061 -10.454 1.00 94.19 226 ASP A N 1
ATOM 1782 C CA . ASP A 1 226 ? -4.850 -15.123 -10.797 1.00 94.19 226 ASP A CA 1
ATOM 1783 C C . ASP A 1 226 ? -4.775 -15.340 -12.328 1.00 94.19 226 ASP A C 1
ATOM 1785 O O . ASP A 1 226 ? -3.668 -15.280 -12.858 1.00 94.19 226 ASP A O 1
ATOM 1789 N N . PRO A 1 227 ? -5.890 -15.443 -13.092 1.00 94.12 227 PRO A N 1
ATOM 1790 C CA . PRO A 1 227 ? -5.831 -15.534 -14.556 1.00 94.12 227 PRO A CA 1
ATOM 1791 C C . PRO A 1 227 ? -5.110 -14.365 -15.242 1.00 94.12 227 PRO A C 1
ATOM 1793 O O . PRO A 1 227 ? -4.375 -14.566 -16.211 1.00 94.12 227 PRO A O 1
ATOM 1796 N N . VAL A 1 228 ? -5.304 -13.135 -14.751 1.00 92.69 228 VAL A N 1
ATOM 1797 C CA . VAL A 1 228 ? -4.594 -11.959 -15.278 1.00 92.69 228 VAL A CA 1
ATOM 1798 C C . VAL A 1 228 ? -3.102 -12.063 -14.967 1.00 92.69 228 VAL A C 1
ATOM 1800 O O . VAL A 1 228 ? -2.277 -11.787 -15.836 1.00 92.69 228 VAL A O 1
ATOM 1803 N N . MET A 1 229 ? -2.739 -12.491 -13.758 1.00 94.12 229 MET A N 1
ATOM 1804 C CA . MET A 1 229 ? -1.343 -12.673 -13.360 1.00 94.12 229 MET A CA 1
ATOM 1805 C C . MET A 1 229 ? -0.645 -13.795 -14.137 1.00 94.12 229 MET A C 1
ATOM 1807 O O . MET A 1 229 ? 0.497 -13.612 -14.562 1.00 94.12 229 MET A O 1
ATOM 1811 N N . ASP A 1 230 ? -1.337 -14.907 -14.388 1.00 92.50 230 ASP A N 1
ATOM 1812 C CA . ASP A 1 230 ? -0.844 -16.015 -15.208 1.00 92.50 230 ASP A CA 1
ATOM 1813 C C . ASP A 1 230 ? -0.549 -15.539 -16.633 1.00 92.50 230 ASP A C 1
ATOM 1815 O O . ASP A 1 230 ? 0.542 -15.783 -17.156 1.00 92.50 230 ASP A O 1
ATOM 1819 N N . MET A 1 231 ? -1.468 -14.772 -17.230 1.00 91.88 231 MET A N 1
ATOM 1820 C CA . MET A 1 231 ? -1.249 -14.140 -18.530 1.00 91.88 231 MET A CA 1
ATOM 1821 C C . MET A 1 231 ? -0.010 -13.236 -18.493 1.00 91.88 231 MET A C 1
ATOM 1823 O O . MET A 1 231 ? 0.902 -13.448 -19.290 1.00 91.88 231 MET A O 1
ATOM 1827 N N . VAL A 1 232 ? 0.074 -12.293 -17.545 1.00 93.88 232 VAL A N 1
ATOM 1828 C CA . VAL A 1 232 ? 1.218 -11.368 -17.396 1.00 93.88 232 VAL A CA 1
ATOM 1829 C C . VAL A 1 232 ? 2.544 -12.122 -17.288 1.00 93.88 232 VAL A C 1
ATOM 1831 O O . VAL A 1 232 ? 3.534 -11.694 -17.874 1.00 93.88 232 VAL A O 1
ATOM 1834 N N . SER A 1 233 ? 2.571 -13.260 -16.593 1.00 93.19 233 SER A N 1
ATOM 1835 C CA . SER A 1 233 ? 3.784 -14.074 -16.451 1.00 93.19 233 SER A CA 1
ATOM 1836 C C . SER A 1 233 ? 4.280 -14.699 -17.760 1.00 93.19 233 SER A C 1
ATOM 1838 O O . SER A 1 233 ? 5.455 -15.054 -17.865 1.00 93.19 233 SER A O 1
ATOM 1840 N N . SER A 1 234 ? 3.399 -14.818 -18.755 1.00 92.31 234 SER A N 1
ATOM 1841 C CA . SER A 1 234 ? 3.678 -15.424 -20.059 1.00 92.31 234 SER A CA 1
ATOM 1842 C C . SER A 1 234 ? 3.873 -14.411 -21.191 1.00 92.31 234 SER A C 1
ATOM 1844 O O . SER A 1 234 ? 4.327 -14.795 -22.270 1.00 92.31 234 SER A O 1
ATOM 1846 N N . LEU A 1 235 ? 3.548 -13.132 -20.959 1.00 93.94 235 LEU A N 1
ATOM 1847 C CA . LEU A 1 235 ? 3.601 -12.103 -21.994 1.00 93.94 235 LEU A CA 1
ATOM 1848 C C . LEU A 1 235 ? 5.047 -11.785 -22.418 1.00 93.94 235 LEU A C 1
ATOM 1850 O O . LEU A 1 235 ? 5.934 -11.623 -21.570 1.00 93.94 235 LEU A O 1
ATOM 1854 N N . PRO A 1 236 ? 5.294 -11.618 -23.729 1.00 92.56 236 PRO A N 1
ATOM 1855 C CA . PRO A 1 236 ? 6.513 -11.007 -24.240 1.00 92.56 236 PRO A CA 1
ATOM 1856 C C . PRO A 1 236 ? 6.738 -9.586 -23.705 1.00 92.56 236 PRO A C 1
ATOM 1858 O O . PRO A 1 236 ? 5.821 -8.885 -23.279 1.00 92.56 236 PRO A O 1
ATOM 1861 N N . LYS A 1 237 ? 7.995 -9.132 -23.749 1.00 90.44 237 LYS A N 1
ATOM 1862 C CA . LYS A 1 237 ? 8.415 -7.844 -23.171 1.00 90.44 237 LYS A CA 1
ATOM 1863 C C . LYS A 1 237 ? 7.741 -6.622 -23.812 1.00 90.44 237 LYS A C 1
ATOM 1865 O O . LYS A 1 237 ? 7.542 -5.619 -23.138 1.00 90.44 237 LYS A O 1
ATOM 1870 N N . ASP A 1 238 ? 7.417 -6.699 -25.095 1.00 88.62 238 ASP A N 1
ATOM 1871 C CA . ASP A 1 238 ? 6.682 -5.688 -25.852 1.00 88.62 238 ASP A CA 1
ATOM 1872 C C . ASP A 1 238 ? 5.203 -5.648 -25.464 1.00 88.62 238 ASP A C 1
ATOM 1874 O O . ASP A 1 238 ? 4.706 -4.582 -25.099 1.00 88.62 238 ASP A O 1
ATOM 1878 N N . GLU A 1 239 ? 4.545 -6.807 -25.393 1.00 93.38 239 GLU A N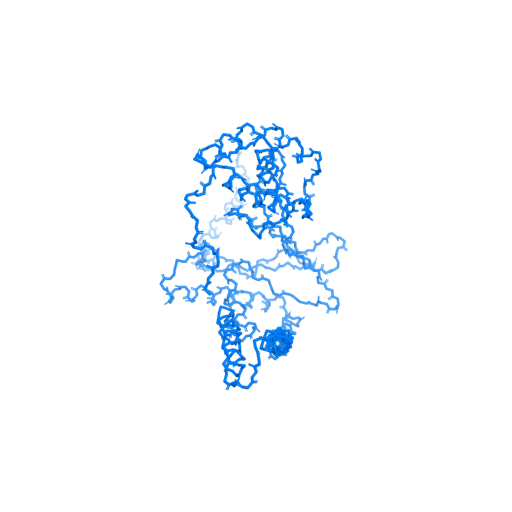 1
ATOM 1879 C CA . GLU A 1 239 ? 3.146 -6.907 -24.957 1.00 93.38 239 GLU A CA 1
ATOM 1880 C C . GLU A 1 239 ? 2.952 -6.470 -23.493 1.00 93.38 239 GLU A C 1
ATOM 1882 O O . GLU A 1 239 ? 1.946 -5.846 -23.150 1.00 93.38 239 GLU A O 1
ATOM 1887 N N . LEU A 1 240 ? 3.941 -6.712 -22.621 1.00 93.25 240 LEU A N 1
ATOM 1888 C CA . LEU A 1 240 ? 3.956 -6.164 -21.257 1.00 93.25 240 LEU A CA 1
ATOM 1889 C C . LEU A 1 240 ? 3.937 -4.629 -21.248 1.00 93.25 240 LEU A C 1
ATOM 1891 O O . LEU A 1 240 ? 3.290 -4.021 -20.391 1.00 93.25 240 LEU A O 1
ATOM 1895 N N . GLY A 1 241 ? 4.641 -4.004 -22.194 1.00 92.50 241 GLY A N 1
ATOM 1896 C CA . GLY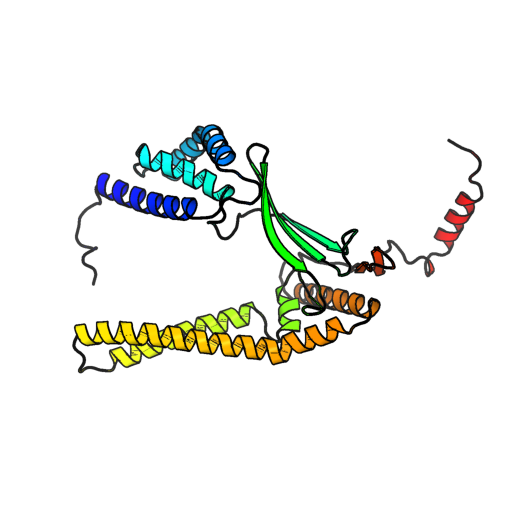 A 1 241 ? 4.639 -2.557 -22.366 1.00 92.50 241 GLY A CA 1
ATOM 1897 C C . GLY A 1 241 ? 3.265 -2.028 -22.779 1.00 92.50 241 GLY A C 1
ATOM 1898 O O . GLY A 1 241 ? 2.773 -1.069 -22.181 1.00 92.50 241 GLY A O 1
ATOM 1899 N N . ASP A 1 242 ? 2.622 -2.689 -23.741 1.00 91.62 242 ASP A N 1
ATOM 1900 C CA . ASP A 1 242 ? 1.286 -2.324 -24.225 1.00 91.62 242 ASP A CA 1
ATOM 1901 C C . ASP A 1 242 ? 0.207 -2.495 -23.144 1.00 91.62 242 ASP A C 1
ATOM 1903 O O . ASP A 1 242 ? -0.686 -1.650 -22.996 1.00 91.62 242 ASP A O 1
ATOM 1907 N N . LEU A 1 243 ? 0.306 -3.553 -22.331 1.00 91.12 243 LEU A N 1
ATOM 1908 C CA . LEU A 1 243 ? -0.572 -3.756 -21.179 1.00 91.12 243 LEU A CA 1
ATOM 1909 C C . LEU A 1 243 ? -0.395 -2.639 -20.143 1.00 91.12 243 LEU A C 1
ATOM 1911 O O . LEU A 1 243 ? -1.385 -2.068 -19.679 1.00 91.12 243 LEU A O 1
ATOM 1915 N N . ALA A 1 244 ? 0.851 -2.304 -19.796 1.00 90.62 244 ALA A N 1
ATOM 1916 C CA . ALA A 1 244 ? 1.144 -1.231 -18.850 1.00 90.62 244 ALA A CA 1
ATOM 1917 C C . ALA A 1 244 ? 0.592 0.118 -19.339 1.00 90.62 244 ALA A C 1
ATOM 1919 O O . ALA A 1 244 ? -0.038 0.841 -18.564 1.00 90.62 244 ALA A O 1
ATOM 1920 N N . GLU A 1 245 ? 0.756 0.434 -20.628 1.00 90.12 245 GLU A N 1
ATOM 1921 C CA . GLU A 1 245 ? 0.146 1.621 -21.228 1.00 90.12 245 GLU A CA 1
ATOM 1922 C C . GLU A 1 245 ? -1.380 1.601 -21.099 1.00 90.12 245 GLU A C 1
ATOM 1924 O O . GLU A 1 245 ? -1.988 2.595 -20.692 1.00 90.12 245 GLU A O 1
ATOM 1929 N N . SER A 1 246 ? -2.003 0.480 -21.456 1.00 89.94 246 SER A N 1
ATOM 1930 C CA . SER A 1 246 ? -3.458 0.342 -21.461 1.00 89.94 246 SER A CA 1
ATOM 1931 C C . SER A 1 246 ? -4.047 0.575 -20.070 1.00 89.94 246 SER A C 1
ATOM 1933 O O . SER A 1 246 ? -5.026 1.307 -19.934 1.00 89.94 246 SER A O 1
ATOM 1935 N N . LEU A 1 247 ? -3.410 0.038 -19.025 1.00 88.19 247 LEU A N 1
ATOM 1936 C CA . LEU A 1 247 ? -3.816 0.245 -17.634 1.00 88.19 247 LEU A CA 1
ATOM 1937 C C . LEU A 1 247 ? -3.736 1.721 -17.213 1.00 88.19 247 LEU A C 1
ATOM 1939 O O . LEU A 1 247 ? -4.657 2.226 -16.573 1.00 88.19 247 LEU A O 1
ATOM 1943 N N . VAL A 1 248 ? -2.683 2.442 -17.613 1.00 86.38 248 VAL A N 1
ATOM 1944 C CA . VAL A 1 248 ? -2.554 3.886 -17.333 1.00 86.38 248 VAL A CA 1
ATOM 1945 C C . VAL A 1 248 ? -3.587 4.700 -18.123 1.00 86.38 248 VAL A C 1
ATOM 1947 O O . VAL A 1 248 ? -4.175 5.646 -17.594 1.00 86.38 248 VAL A O 1
ATOM 1950 N N . ASN A 1 249 ? -3.862 4.320 -19.372 1.00 85.25 249 ASN A N 1
ATOM 1951 C CA . ASN A 1 249 ? -4.861 4.980 -20.212 1.00 85.25 249 ASN A CA 1
ATOM 1952 C C . ASN A 1 249 ? -6.300 4.759 -19.719 1.00 85.25 249 ASN A C 1
ATOM 1954 O O . ASN A 1 249 ? -7.123 5.668 -19.824 1.00 85.25 249 ASN A O 1
ATOM 1958 N N . LEU A 1 250 ? -6.622 3.592 -19.152 1.00 83.31 250 LEU A N 1
ATOM 1959 C CA . LEU A 1 250 ? -7.930 3.347 -18.531 1.00 83.31 250 LEU A CA 1
ATOM 1960 C C . LEU A 1 250 ? -8.201 4.333 -17.390 1.00 83.31 250 LEU A C 1
ATOM 1962 O O . LEU A 1 250 ? -9.305 4.868 -17.269 1.00 83.31 250 LEU A O 1
ATOM 1966 N N . THR A 1 251 ? -7.175 4.615 -16.591 1.00 74.44 251 THR A N 1
ATOM 1967 C CA . THR A 1 251 ? -7.237 5.607 -15.519 1.00 74.44 251 THR A CA 1
ATOM 1968 C C . THR A 1 251 ? -7.465 7.017 -16.058 1.00 74.44 251 THR A C 1
ATOM 1970 O O . THR A 1 251 ? -8.371 7.711 -15.594 1.00 74.44 251 THR A O 1
ATOM 1973 N N . SER A 1 252 ? -6.674 7.450 -17.046 1.00 77.19 252 SER A N 1
ATOM 1974 C CA . SER A 1 252 ? -6.802 8.804 -17.602 1.00 77.19 252 SER A CA 1
ATOM 1975 C C . SER A 1 252 ? -8.152 9.015 -18.295 1.00 77.19 252 SER A C 1
ATOM 1977 O O . SER A 1 252 ? -8.750 10.087 -18.190 1.00 77.19 252 SER A O 1
ATOM 1979 N N . LEU A 1 253 ? -8.688 7.977 -18.947 1.00 78.06 253 LEU A N 1
ATOM 1980 C CA . LEU A 1 253 ? -10.008 8.019 -19.569 1.00 78.06 253 LEU A CA 1
ATOM 1981 C C . LEU A 1 253 ? -11.128 8.207 -18.540 1.00 78.06 253 LEU A C 1
ATOM 1983 O O . LEU A 1 253 ? -12.017 9.020 -18.785 1.00 78.06 253 LEU A O 1
ATOM 1987 N N . ARG A 1 254 ? -11.095 7.497 -17.402 1.00 76.00 254 ARG A N 1
ATOM 1988 C CA . ARG A 1 254 ? -12.111 7.665 -16.347 1.00 76.00 254 ARG A CA 1
ATOM 1989 C C . ARG A 1 254 ? -12.157 9.107 -15.856 1.00 76.00 254 ARG A C 1
ATOM 1991 O O . ARG A 1 254 ? -13.247 9.662 -15.799 1.00 76.00 254 ARG A O 1
ATOM 1998 N N . HIS A 1 255 ? -11.006 9.720 -15.583 1.00 71.81 255 HIS A N 1
ATOM 1999 C CA . HIS A 1 255 ? -10.953 11.108 -15.113 1.00 71.81 255 HIS A CA 1
ATOM 2000 C C . HIS A 1 255 ? -11.438 12.117 -16.143 1.00 71.81 255 HIS A C 1
ATOM 2002 O O . HIS A 1 255 ? -12.125 13.060 -15.788 1.00 71.81 255 HIS A O 1
ATOM 2008 N N . ARG A 1 256 ? -11.167 11.901 -17.433 1.00 71.62 256 ARG A N 1
ATOM 2009 C CA . ARG A 1 256 ? -11.736 12.761 -18.481 1.00 71.62 256 ARG A CA 1
ATOM 2010 C C . ARG A 1 256 ? -13.264 12.705 -18.549 1.00 71.62 256 ARG A C 1
ATOM 2012 O O . ARG A 1 256 ? -13.879 13.607 -19.113 1.00 71.62 256 ARG A O 1
ATOM 2019 N N . LEU A 1 257 ? -13.859 11.619 -18.056 1.00 75.25 257 LEU A N 1
ATOM 2020 C CA . LEU A 1 257 ? -15.302 11.393 -18.047 1.00 75.25 257 LEU A CA 1
ATOM 2021 C C . LEU A 1 257 ? -15.946 11.710 -16.684 1.00 75.25 257 LEU A C 1
ATOM 2023 O O . LEU A 1 257 ? -17.153 11.944 -16.642 1.00 75.25 257 LEU A O 1
ATOM 2027 N N . SER A 1 258 ? -15.176 11.734 -15.590 1.00 69.38 258 SER A N 1
ATOM 2028 C CA . SER A 1 258 ? -15.614 12.164 -14.257 1.00 69.38 258 SER A CA 1
ATOM 2029 C C . SER A 1 258 ? -15.265 13.641 -14.019 1.00 69.38 258 SER A C 1
ATOM 2031 O O . SER A 1 258 ? -14.385 14.206 -14.651 1.00 69.38 258 SER A O 1
ATOM 2033 N N . SER A 1 259 ? -15.962 14.328 -13.112 1.00 62.62 259 SER A N 1
ATOM 2034 C CA . SER A 1 259 ? -15.638 15.727 -12.759 1.00 62.62 259 SER A CA 1
ATOM 2035 C C . SER A 1 259 ? -14.479 15.841 -11.754 1.00 62.62 259 SER A C 1
ATOM 2037 O O . SER A 1 259 ? -14.403 16.807 -10.997 1.00 62.62 259 SER A O 1
ATOM 2039 N N . GLU A 1 260 ? -13.608 14.835 -11.697 1.00 64.25 260 GLU A N 1
ATOM 2040 C CA . GLU A 1 260 ? -12.490 14.763 -10.757 1.00 64.25 260 GLU A CA 1
ATOM 2041 C C . GLU A 1 260 ? -11.256 15.483 -11.318 1.00 64.25 260 GLU A C 1
ATOM 2043 O O . GLU A 1 260 ? -11.055 15.566 -12.527 1.00 64.25 260 GLU A O 1
ATOM 2048 N N . LEU A 1 261 ? -10.409 16.016 -10.433 1.00 56.72 261 LEU A N 1
ATOM 2049 C CA . LEU A 1 261 ? -9.159 16.669 -10.828 1.00 56.72 261 LEU A CA 1
ATOM 2050 C C . LEU A 1 261 ? -8.215 15.657 -11.501 1.00 56.72 261 LEU A C 1
ATOM 2052 O O . LEU A 1 261 ? -7.847 14.648 -10.897 1.00 56.72 261 LEU A O 1
ATOM 2056 N N . GLU A 1 262 ? -7.773 15.957 -12.727 1.00 59.94 262 GLU A N 1
ATOM 2057 C CA . GLU A 1 262 ? -6.747 15.176 -13.425 1.00 59.94 262 GLU A CA 1
ATOM 2058 C C . GLU A 1 262 ? -5.416 15.261 -12.662 1.00 59.94 262 GLU A C 1
ATOM 2060 O O . GLU A 1 262 ? -4.669 16.231 -12.764 1.00 59.94 262 GLU A O 1
ATOM 2065 N N . THR A 1 263 ? -5.105 14.226 -11.882 1.00 61.72 263 THR A N 1
ATOM 2066 C CA . THR A 1 263 ? -3.785 14.073 -11.240 1.00 61.72 263 THR A CA 1
ATOM 2067 C C . THR A 1 263 ? -2.779 13.367 -12.152 1.00 61.72 263 THR A C 1
ATOM 2069 O O . THR A 1 263 ? -1.572 13.470 -11.940 1.00 61.72 263 THR A O 1
ATOM 2072 N N . VAL A 1 264 ? -3.267 12.679 -13.192 1.00 62.25 264 VAL A N 1
ATOM 2073 C CA . VAL A 1 264 ? -2.475 11.987 -14.216 1.00 62.25 264 VAL A CA 1
ATOM 2074 C C . VAL A 1 264 ? -3.123 12.234 -15.578 1.00 62.25 264 VAL A C 1
ATOM 2076 O O . VAL A 1 264 ? -4.299 11.930 -15.764 1.00 62.25 264 VAL A O 1
ATOM 2079 N N . GLY A 1 265 ? -2.362 12.768 -16.533 1.00 63.84 265 GLY A N 1
ATOM 2080 C CA . GLY A 1 265 ? -2.865 13.102 -17.864 1.00 63.84 265 GLY A CA 1
ATOM 2081 C C . GLY A 1 265 ? -1.748 13.272 -18.893 1.00 63.84 265 GLY A C 1
ATOM 2082 O O . GLY A 1 265 ? -0.568 13.366 -18.558 1.00 63.84 265 GLY A O 1
ATOM 2083 N N . GLY A 1 266 ? -2.131 13.317 -20.168 1.00 77.88 266 GLY A N 1
ATOM 2084 C CA . GLY A 1 266 ? -1.200 13.421 -21.291 1.00 77.88 266 GLY A CA 1
ATOM 2085 C C . GLY A 1 266 ? -0.695 12.069 -21.818 1.00 77.88 266 GLY A C 1
ATOM 2086 O O . GLY A 1 266 ? -1.226 11.021 -21.459 1.00 77.88 266 GLY A O 1
ATOM 2087 N N . PRO A 1 267 ? 0.283 12.083 -22.742 1.00 81.56 267 PRO A N 1
ATOM 2088 C CA . PRO A 1 267 ? 0.790 10.867 -23.373 1.00 81.56 267 PRO A CA 1
ATOM 2089 C C . PRO A 1 267 ? 1.529 9.971 -22.381 1.00 81.56 267 PRO A C 1
ATOM 2091 O O . PRO A 1 267 ? 2.312 10.468 -21.573 1.00 81.56 267 PRO A O 1
ATOM 2094 N N . VAL A 1 268 ? 1.304 8.665 -22.492 1.00 87.12 268 VAL A N 1
ATOM 2095 C CA . VAL A 1 268 ? 1.977 7.656 -21.674 1.00 87.12 268 VAL A CA 1
ATOM 2096 C C . VAL A 1 268 ? 3.294 7.257 -22.334 1.00 87.12 268 VAL A C 1
ATOM 2098 O O . VAL A 1 268 ? 3.320 6.838 -23.494 1.00 87.12 268 VAL A O 1
ATOM 2101 N N . ASP A 1 269 ? 4.378 7.381 -21.573 1.00 91.25 269 ASP A N 1
ATOM 2102 C CA . ASP A 1 269 ? 5.693 6.864 -21.935 1.00 91.25 269 ASP A CA 1
ATOM 2103 C C . ASP A 1 269 ? 5.892 5.498 -21.278 1.00 91.25 269 ASP A C 1
ATOM 2105 O O . ASP A 1 269 ? 5.586 5.311 -20.100 1.00 91.25 269 ASP A O 1
ATOM 2109 N N . VAL A 1 270 ? 6.429 4.548 -22.036 1.00 93.69 270 VAL A N 1
ATOM 2110 C CA . VAL A 1 270 ? 6.634 3.165 -21.611 1.00 93.69 270 VAL A CA 1
ATOM 2111 C C . VAL A 1 270 ? 8.088 2.789 -21.824 1.00 93.69 270 VAL A C 1
ATOM 2113 O O . VAL A 1 270 ? 8.618 2.873 -22.938 1.00 93.69 270 VAL A O 1
ATOM 2116 N N . ALA A 1 271 ? 8.719 2.320 -20.755 1.00 94.50 271 ALA A N 1
ATOM 2117 C CA . ALA A 1 271 ? 10.033 1.712 -20.804 1.00 94.50 271 ALA A CA 1
ATOM 2118 C C . ALA A 1 271 ? 9.988 0.297 -20.237 1.00 94.50 271 ALA A C 1
ATOM 2120 O O . ALA A 1 271 ? 9.242 0.008 -19.303 1.00 94.50 271 ALA A O 1
ATOM 2121 N N . VAL A 1 272 ? 10.841 -0.560 -20.780 1.00 95.06 272 VAL A N 1
ATOM 2122 C CA . VAL A 1 272 ? 11.082 -1.913 -20.297 1.00 95.06 272 VAL A CA 1
ATOM 2123 C C . VAL A 1 272 ? 12.536 -2.032 -19.887 1.00 95.06 272 VAL A C 1
ATOM 2125 O O . VAL A 1 272 ? 13.431 -1.524 -20.558 1.00 95.06 272 VAL A O 1
ATOM 2128 N N . ILE A 1 273 ? 12.763 -2.707 -18.764 1.00 94.94 273 ILE A N 1
ATOM 2129 C CA . ILE A 1 273 ? 14.096 -3.036 -18.273 1.00 94.94 273 ILE A CA 1
ATOM 2130 C C . ILE A 1 273 ? 14.237 -4.550 -18.346 1.00 94.94 273 ILE A C 1
ATOM 2132 O O . ILE A 1 273 ? 13.514 -5.265 -17.656 1.00 94.94 273 ILE A O 1
ATOM 2136 N N . SER A 1 274 ? 15.173 -5.038 -19.155 1.00 93.31 274 SER A N 1
ATOM 2137 C CA . SER A 1 274 ? 15.545 -6.456 -19.197 1.00 93.31 274 SER A CA 1
ATOM 2138 C C . SER A 1 274 ? 17.013 -6.624 -18.798 1.00 93.31 274 SER A C 1
ATOM 2140 O O . SER A 1 274 ? 17.812 -5.694 -18.924 1.00 93.31 274 SER A O 1
ATOM 2142 N N . LYS A 1 275 ? 17.405 -7.812 -18.318 1.00 90.94 275 LYS A N 1
ATOM 2143 C CA . LYS A 1 275 ? 18.815 -8.083 -17.980 1.00 90.94 275 LYS A CA 1
ATOM 2144 C C . LYS A 1 275 ? 19.728 -8.013 -19.213 1.00 90.94 275 LYS A C 1
ATOM 2146 O O . LYS A 1 275 ? 20.882 -7.621 -19.080 1.00 90.94 275 LYS A O 1
ATOM 2151 N N . GLY A 1 276 ? 19.216 -8.408 -20.381 1.00 91.06 276 GLY A N 1
ATOM 2152 C CA . GLY A 1 276 ? 19.978 -8.448 -21.632 1.00 91.06 276 GLY A CA 1
ATOM 2153 C C . GLY A 1 276 ? 20.087 -7.093 -22.331 1.00 91.06 276 GLY A C 1
ATOM 2154 O O . GLY A 1 276 ? 21.161 -6.746 -22.807 1.00 91.06 276 GLY A O 1
ATOM 2155 N N . ASP A 1 277 ? 18.999 -6.319 -22.359 1.00 91.38 277 ASP A N 1
ATOM 2156 C CA . ASP A 1 277 ? 18.914 -5.079 -23.147 1.00 91.38 277 ASP A CA 1
ATOM 2157 C C . ASP A 1 277 ? 19.091 -3.811 -22.296 1.00 91.38 277 ASP A C 1
ATOM 2159 O O . ASP A 1 277 ? 19.271 -2.719 -22.830 1.00 91.38 277 ASP A O 1
ATOM 2163 N N . GLY A 1 278 ? 19.021 -3.928 -20.966 1.00 91.81 278 GLY A N 1
ATOM 2164 C CA . GLY A 1 278 ? 18.965 -2.774 -20.076 1.00 91.81 278 GLY A CA 1
ATOM 2165 C C . GLY A 1 278 ? 17.642 -2.016 -20.209 1.00 91.81 278 GLY A C 1
ATOM 2166 O O . GLY A 1 278 ? 16.596 -2.616 -20.456 1.00 91.81 278 GLY A O 1
ATOM 2167 N N . LEU A 1 279 ? 17.681 -0.698 -19.992 1.00 93.81 279 LEU A N 1
ATOM 2168 C CA . LEU A 1 279 ? 16.520 0.188 -20.112 1.00 93.81 279 LEU A CA 1
ATOM 2169 C C . LEU A 1 279 ? 16.262 0.539 -21.583 1.00 93.81 279 LEU A C 1
ATOM 2171 O O . LEU A 1 279 ? 17.079 1.205 -22.219 1.00 93.81 279 LEU A O 1
ATOM 2175 N N . VAL A 1 280 ? 15.084 0.180 -22.082 1.00 92.94 280 VAL A N 1
ATOM 2176 C CA . VAL A 1 280 ? 14.634 0.455 -23.449 1.00 92.94 280 VAL A CA 1
ATOM 2177 C C . VAL A 1 280 ? 13.295 1.182 -23.410 1.00 92.94 280 VAL A C 1
ATOM 2179 O O . VAL A 1 280 ? 12.357 0.729 -22.764 1.00 92.94 280 VAL A O 1
ATOM 2182 N N . TRP A 1 281 ? 13.180 2.299 -24.128 1.00 93.38 281 TRP A N 1
ATOM 2183 C CA . TRP A 1 281 ? 11.897 2.973 -24.338 1.00 93.38 281 TRP A CA 1
ATOM 2184 C C . TRP A 1 281 ? 11.127 2.263 -25.452 1.00 93.38 281 TRP A C 1
ATOM 2186 O O . TRP A 1 281 ? 11.551 2.310 -26.604 1.00 93.38 281 TRP A O 1
ATOM 2196 N N . ILE A 1 282 ? 10.005 1.627 -25.115 1.00 89.81 282 ILE A N 1
ATOM 2197 C CA . ILE A 1 282 ? 9.084 1.025 -26.095 1.00 89.81 282 ILE A CA 1
ATOM 2198 C C . ILE A 1 282 ? 8.203 2.110 -26.706 1.00 89.81 282 ILE A C 1
ATOM 2200 O O . ILE A 1 282 ? 7.972 2.144 -27.913 1.00 89.81 282 ILE A O 1
ATOM 2204 N N . LYS A 1 283 ? 7.769 3.053 -25.869 1.00 87.94 283 LYS A N 1
ATOM 2205 C CA . LYS A 1 283 ? 6.986 4.206 -26.286 1.00 87.94 283 LYS A CA 1
ATOM 2206 C C . LYS A 1 283 ? 7.488 5.440 -25.573 1.00 87.94 283 LYS A C 1
ATOM 2208 O O . LYS A 1 283 ? 7.672 5.438 -24.361 1.00 87.94 283 LYS A O 1
ATOM 2213 N N . ARG A 1 284 ? 7.716 6.510 -26.324 1.00 85.56 284 ARG A N 1
ATOM 2214 C CA . ARG A 1 284 ? 8.127 7.784 -25.749 1.00 85.56 284 ARG A CA 1
ATOM 2215 C C . ARG A 1 284 ? 7.500 8.929 -26.512 1.00 85.56 284 ARG A C 1
ATOM 2217 O O . ARG A 1 284 ? 7.515 8.964 -27.744 1.00 85.56 284 ARG A O 1
ATOM 2224 N N . LYS A 1 285 ? 6.978 9.901 -25.783 1.00 79.06 285 LYS A N 1
ATOM 2225 C CA . LYS A 1 285 ? 6.511 11.157 -26.326 1.00 79.06 285 LYS A CA 1
ATOM 2226 C C . LYS A 1 285 ? 7.718 11.903 -26.867 1.00 79.06 285 LYS A C 1
ATOM 2228 O O . LYS A 1 285 ? 8.545 12.444 -26.135 1.00 79.06 285 LYS A O 1
ATOM 2233 N N . HIS A 1 286 ? 7.793 11.961 -28.183 1.00 72.94 286 HIS A N 1
ATOM 2234 C CA . HIS A 1 286 ? 8.693 12.871 -28.862 1.00 72.94 286 HIS A CA 1
ATOM 2235 C C . HIS A 1 286 ? 8.000 14.222 -29.040 1.00 72.94 286 HIS A C 1
ATOM 2237 O O . HIS A 1 286 ? 6.791 14.280 -29.266 1.00 72.94 286 HIS A O 1
ATOM 2243 N N . TYR A 1 287 ? 8.769 15.312 -28.959 1.00 74.31 287 TYR A N 1
ATOM 2244 C CA . TYR A 1 287 ? 8.265 16.656 -29.263 1.00 74.31 287 TYR A CA 1
ATOM 2245 C C . TYR A 1 287 ? 7.622 16.708 -30.664 1.00 74.31 287 TYR A C 1
ATOM 2247 O O . TYR A 1 287 ? 6.587 17.340 -30.849 1.00 74.31 287 TYR A O 1
ATOM 2255 N N . PHE A 1 288 ? 8.180 15.962 -31.622 1.00 75.81 288 PHE A N 1
ATOM 2256 C CA . PHE A 1 288 ? 7.582 15.680 -32.925 1.00 75.81 288 PHE A CA 1
ATOM 2257 C C . PHE A 1 288 ? 8.024 14.300 -33.432 1.00 75.81 288 PHE A C 1
ATOM 2259 O O . PHE A 1 288 ? 9.062 13.780 -33.022 1.00 75.81 288 PHE A O 1
ATOM 2266 N N . ARG A 1 289 ? 7.266 13.709 -34.365 1.00 77.62 289 ARG A N 1
ATOM 2267 C CA . ARG A 1 289 ? 7.695 12.496 -35.080 1.00 77.62 289 ARG A CA 1
ATOM 2268 C C . ARG A 1 289 ? 8.740 12.867 -36.129 1.00 77.62 289 ARG A C 1
ATOM 2270 O O . ARG A 1 289 ? 8.469 13.717 -36.980 1.00 77.62 289 ARG A O 1
ATOM 2277 N N . GLY A 1 290 ? 9.911 12.230 -36.078 1.00 78.38 290 GLY A N 1
ATOM 2278 C CA . GLY A 1 290 ? 11.011 12.485 -37.016 1.00 78.38 290 GLY A CA 1
ATOM 2279 C C . GLY A 1 290 ? 10.619 12.250 -38.478 1.00 78.38 290 GLY A C 1
ATOM 2280 O O . GLY A 1 290 ? 10.958 13.055 -39.338 1.00 78.38 290 GLY A O 1
ATOM 2281 N N . GLU A 1 291 ? 9.808 11.221 -38.732 1.00 83.00 291 GLU A N 1
ATOM 2282 C CA . GLU A 1 291 ? 9.258 10.879 -40.054 1.00 83.00 291 GLU A CA 1
ATOM 2283 C C . GLU A 1 291 ? 8.370 11.979 -40.651 1.00 83.00 291 GLU A C 1
ATOM 2285 O O . GLU A 1 291 ? 8.350 12.169 -41.862 1.00 83.00 291 GLU A O 1
ATOM 2290 N N . LEU A 1 292 ? 7.661 12.735 -39.805 1.00 83.62 292 LEU A N 1
ATOM 2291 C CA . LEU A 1 292 ? 6.831 13.867 -40.233 1.00 83.62 292 LEU A CA 1
ATOM 2292 C C . LEU A 1 292 ? 7.649 15.153 -40.419 1.00 83.62 292 LEU A C 1
ATOM 2294 O O . LEU A 1 292 ? 7.144 16.139 -40.949 1.00 83.62 292 LEU A O 1
ATOM 2298 N N . ASN A 1 293 ? 8.902 15.166 -39.954 1.00 84.94 293 ASN A N 1
ATOM 2299 C CA . ASN A 1 293 ? 9.779 16.335 -39.971 1.00 84.94 293 ASN A CA 1
ATOM 2300 C C . ASN A 1 293 ? 11.187 15.987 -40.497 1.00 84.94 293 ASN A C 1
ATOM 2302 O O . ASN A 1 293 ? 12.184 16.330 -39.845 1.00 84.94 293 ASN A O 1
ATOM 2306 N N . PRO A 1 294 ? 11.315 15.337 -41.672 1.00 84.31 294 PRO A N 1
ATOM 2307 C CA . PRO A 1 294 ? 12.608 14.888 -42.196 1.00 84.31 294 PRO A CA 1
ATOM 2308 C C . PRO A 1 294 ? 13.592 16.050 -42.411 1.00 84.31 294 PRO A C 1
ATOM 2310 O O . PRO A 1 294 ? 14.800 15.896 -42.227 1.00 84.31 294 PRO A O 1
ATOM 2313 N N . GLN A 1 295 ? 13.083 17.249 -42.710 1.00 87.75 295 GLN A N 1
ATOM 2314 C CA . GLN A 1 295 ? 13.861 18.481 -42.840 1.00 87.75 295 GLN A CA 1
ATOM 2315 C C . GLN A 1 295 ? 14.624 18.857 -41.562 1.00 87.75 295 GLN A C 1
ATOM 2317 O O . GLN A 1 295 ? 15.723 19.407 -41.645 1.00 87.75 295 GLN A O 1
ATOM 2322 N N . PHE A 1 296 ? 14.071 18.564 -40.381 1.00 84.31 296 PHE A N 1
ATOM 2323 C CA . PHE A 1 296 ? 14.729 18.861 -39.110 1.00 84.31 296 PHE A CA 1
ATOM 2324 C C . PHE A 1 296 ? 15.941 17.943 -38.907 1.00 84.31 296 PHE A C 1
ATOM 2326 O O . PHE A 1 296 ? 17.041 18.421 -38.625 1.00 84.31 296 PHE A O 1
ATOM 2333 N N . LEU A 1 297 ? 15.756 16.637 -39.137 1.00 81.69 297 LEU A N 1
ATOM 2334 C CA . LEU A 1 297 ? 16.818 15.631 -39.039 1.00 81.69 297 LEU A CA 1
ATOM 2335 C C . LEU A 1 297 ? 17.940 15.893 -40.054 1.00 81.69 297 LEU A C 1
ATOM 2337 O O . LEU A 1 297 ? 19.116 15.864 -39.694 1.00 81.69 297 LEU A O 1
ATOM 2341 N N . ALA A 1 298 ? 17.588 16.245 -41.296 1.00 81.62 298 ALA A N 1
ATOM 2342 C CA . ALA A 1 298 ? 18.558 16.551 -42.347 1.00 81.62 298 ALA A CA 1
ATOM 2343 C C . ALA A 1 298 ? 19.451 17.763 -42.012 1.00 81.62 298 ALA A C 1
ATOM 2345 O O . ALA A 1 298 ? 20.637 17.766 -42.341 1.00 81.62 298 ALA A O 1
ATOM 2346 N N . ARG A 1 299 ? 18.914 18.791 -41.339 1.00 81.12 299 ARG A N 1
ATOM 2347 C CA . ARG A 1 299 ? 19.697 19.963 -40.900 1.00 81.12 299 ARG A CA 1
ATOM 2348 C C . ARG A 1 299 ? 20.672 19.621 -39.773 1.00 81.12 299 ARG A C 1
ATOM 2350 O O . ARG A 1 299 ? 21.792 20.125 -39.775 1.00 81.12 299 ARG A O 1
ATOM 2357 N N . TYR A 1 300 ? 20.264 18.764 -38.839 1.00 76.38 300 TYR A N 1
ATOM 2358 C CA . TYR A 1 300 ? 21.118 18.325 -37.733 1.00 76.38 300 TYR A CA 1
ATOM 2359 C C . TYR A 1 300 ? 22.247 17.397 -38.204 1.00 76.38 300 TYR A C 1
ATOM 2361 O O . TYR A 1 300 ? 23.389 17.566 -37.784 1.00 76.38 300 TYR A O 1
ATOM 2369 N N . ALA A 1 301 ? 21.958 16.480 -39.134 1.00 75.69 301 ALA A N 1
ATOM 2370 C CA . ALA A 1 301 ? 22.958 15.579 -39.709 1.00 75.69 301 ALA A CA 1
ATOM 2371 C C . ALA A 1 301 ? 24.060 16.329 -40.484 1.00 75.69 301 ALA A C 1
ATOM 2373 O O . ALA A 1 301 ? 25.230 15.975 -40.372 1.00 75.69 301 ALA A O 1
ATOM 2374 N N . ARG A 1 302 ? 23.716 17.406 -41.210 1.00 69.25 302 ARG A N 1
ATOM 2375 C CA . ARG A 1 302 ? 24.712 18.253 -41.900 1.00 69.25 302 ARG A CA 1
ATOM 2376 C C . ARG A 1 302 ? 25.628 19.000 -40.926 1.00 69.25 302 ARG A C 1
ATOM 2378 O O . ARG A 1 302 ? 26.832 19.022 -41.132 1.00 69.25 302 ARG A O 1
ATOM 2385 N N . ARG A 1 303 ? 25.088 19.531 -39.821 1.00 58.72 303 ARG A N 1
ATOM 2386 C CA . ARG A 1 303 ? 25.897 20.190 -38.774 1.00 58.72 303 ARG A CA 1
ATOM 2387 C C . ARG A 1 303 ? 26.869 19.245 -38.063 1.00 58.72 303 ARG A C 1
ATOM 2389 O O . ARG A 1 303 ? 27.918 19.696 -37.629 1.00 58.72 303 ARG A O 1
ATOM 2396 N N . GLY A 1 304 ? 26.534 17.959 -37.943 1.00 56.59 304 GLY A N 1
ATOM 2397 C CA . GLY A 1 304 ? 27.442 16.951 -37.385 1.00 56.59 304 GLY A CA 1
ATOM 2398 C C . GLY A 1 304 ? 28.583 16.549 -38.328 1.00 56.59 304 GLY A C 1
ATOM 2399 O O . GLY A 1 304 ? 29.595 16.038 -37.860 1.00 56.59 304 GLY A O 1
ATOM 2400 N N . HIS A 1 305 ? 28.438 16.786 -39.636 1.00 50.88 305 HIS A N 1
ATOM 2401 C CA . HIS A 1 305 ? 29.468 16.490 -40.635 1.00 50.88 305 HIS A CA 1
ATOM 2402 C C . HIS A 1 305 ? 30.436 17.666 -40.846 1.00 50.88 305 HIS A C 1
ATOM 2404 O O . HIS A 1 305 ? 31.623 17.442 -41.047 1.00 50.88 305 HIS A O 1
ATOM 2410 N N . ASP A 1 306 ? 29.961 18.905 -40.680 1.00 53.91 306 ASP A N 1
ATOM 2411 C CA . ASP A 1 306 ? 30.786 20.126 -40.728 1.00 53.91 306 ASP A CA 1
ATOM 2412 C C . ASP A 1 306 ? 31.472 20.457 -39.380 1.00 53.91 306 ASP A C 1
ATOM 2414 O O . ASP A 1 306 ? 32.043 21.529 -39.200 1.00 53.91 306 ASP A O 1
ATOM 2418 N N . GLY A 1 307 ? 31.432 19.536 -38.410 1.00 49.69 307 GLY A N 1
ATOM 2419 C CA . GLY A 1 307 ? 31.892 19.716 -37.029 1.00 49.69 307 GLY A CA 1
ATOM 2420 C C . GLY A 1 307 ? 33.396 19.557 -36.777 1.00 49.69 307 GLY A C 1
ATOM 2421 O O . GLY A 1 307 ? 33.779 19.174 -35.672 1.00 49.69 307 GLY A O 1
ATOM 2422 N N . THR A 1 308 ? 34.260 19.860 -37.747 1.00 49.56 308 THR A N 1
ATOM 2423 C CA . THR A 1 308 ? 35.615 20.328 -37.414 1.00 49.56 308 THR A CA 1
ATOM 2424 C C . THR A 1 308 ? 35.581 21.843 -37.287 1.00 49.56 308 THR A C 1
ATOM 2426 O O . THR A 1 308 ? 35.421 22.543 -38.283 1.00 49.56 308 THR A O 1
ATOM 2429 N N . THR A 1 309 ? 35.869 22.315 -36.071 1.00 44.31 309 THR A N 1
ATOM 2430 C CA . THR A 1 309 ? 36.112 23.713 -35.659 1.00 44.31 309 THR A CA 1
ATOM 2431 C C . THR A 1 309 ? 34.856 24.546 -35.380 1.00 44.31 309 THR A C 1
ATOM 2433 O O . THR A 1 309 ? 34.258 25.117 -36.276 1.00 44.31 309 THR A O 1
ATOM 2436 N N . GLU A 1 310 ? 34.478 24.679 -34.109 1.00 40.47 310 GLU A N 1
ATOM 2437 C CA . GLU A 1 310 ? 34.895 25.800 -33.252 1.00 40.47 310 GLU A CA 1
ATOM 2438 C C . GLU A 1 310 ? 34.510 25.513 -31.790 1.00 40.47 310 GLU A C 1
ATOM 2440 O O . GLU A 1 310 ? 33.619 24.708 -31.518 1.00 40.47 310 GLU A O 1
ATOM 2445 N N . ARG A 1 311 ? 35.298 26.084 -30.874 1.00 39.25 311 ARG A N 1
ATOM 2446 C CA . ARG A 1 311 ? 35.251 25.896 -29.416 1.00 39.25 311 ARG A CA 1
ATOM 2447 C C . ARG A 1 311 ? 34.036 26.550 -28.770 1.00 39.25 311 ARG A C 1
ATOM 2449 O O . ARG A 1 311 ? 33.632 27.624 -29.259 1.00 39.25 311 ARG A O 1
#